Protein AF-A0A946LHN0-F1 (afdb_monomer_lite)

Structure (mmCIF, N/CA/C/O backbone):
data_AF-A0A946LHN0-F1
#
_entry.id   AF-A0A946LHN0-F1
#
loop_
_atom_site.group_PDB
_atom_site.id
_atom_site.type_symbol
_atom_site.label_atom_id
_atom_site.label_alt_id
_atom_site.label_comp_id
_atom_site.label_asym_id
_atom_site.label_entity_id
_atom_site.label_seq_id
_atom_site.pdbx_PDB_ins_code
_atom_site.Cartn_x
_atom_site.Cartn_y
_atom_site.Cartn_z
_atom_site.occupancy
_atom_site.B_iso_or_equiv
_atom_site.auth_seq_id
_atom_site.auth_comp_id
_atom_site.auth_asym_id
_atom_site.auth_atom_id
_atom_site.pdbx_PDB_model_num
ATOM 1 N N . MET A 1 1 ? -25.461 -23.553 34.233 1.00 35.56 1 MET A N 1
ATOM 2 C CA . MET A 1 1 ? -24.566 -22.513 33.689 1.00 35.56 1 MET A CA 1
ATOM 3 C C . MET A 1 1 ? -23.348 -23.202 33.102 1.00 35.56 1 MET A C 1
ATOM 5 O O . MET A 1 1 ? -22.576 -23.740 33.885 1.00 35.56 1 MET A O 1
ATOM 9 N N . PRO A 1 2 ? -23.193 -23.269 31.772 1.00 33.28 2 PRO A N 1
ATOM 10 C CA . PRO A 1 2 ? -21.924 -23.632 31.171 1.00 33.28 2 PRO A CA 1
ATOM 11 C C . PRO A 1 2 ? -21.069 -22.371 31.020 1.00 33.28 2 PRO A C 1
ATOM 13 O O . PRO A 1 2 ? -21.444 -21.401 30.365 1.00 33.28 2 PRO A O 1
ATOM 16 N N . THR A 1 3 ? -19.937 -22.398 31.702 1.00 40.00 3 THR A N 1
ATOM 17 C CA . THR A 1 3 ? -18.790 -21.508 31.577 1.00 40.00 3 THR A CA 1
ATOM 18 C C . THR A 1 3 ? -18.057 -21.757 30.254 1.00 40.00 3 THR A C 1
ATOM 20 O O . THR A 1 3 ? -17.897 -22.899 29.837 1.00 40.00 3 THR A O 1
ATOM 23 N N . SER A 1 4 ? -17.526 -20.677 29.670 1.00 39.75 4 SER A N 1
ATOM 24 C CA . SER A 1 4 ? -16.462 -20.666 28.653 1.00 39.75 4 SER A CA 1
ATOM 25 C C . SER A 1 4 ? -16.834 -21.088 27.219 1.00 39.75 4 SER A C 1
ATOM 27 O O . SER A 1 4 ? -16.536 -22.197 26.782 1.00 39.75 4 SER A O 1
ATOM 29 N N . SER A 1 5 ? -17.367 -20.148 26.428 1.00 36.94 5 SER A N 1
ATOM 30 C CA . SER A 1 5 ? -17.078 -20.107 24.986 1.00 36.94 5 SER A CA 1
ATOM 31 C C . SER A 1 5 ? -15.893 -19.164 24.762 1.00 36.94 5 SER A C 1
ATOM 33 O O . SER A 1 5 ? -16.049 -17.980 24.459 1.00 36.94 5 SER A O 1
ATOM 35 N N . LEU A 1 6 ? -14.688 -19.683 24.985 1.00 38.44 6 LEU A N 1
ATOM 36 C CA . LEU A 1 6 ? -13.469 -19.074 24.471 1.00 38.44 6 LEU A CA 1
ATOM 37 C C . LEU A 1 6 ? -13.617 -18.932 22.954 1.00 38.44 6 LEU A C 1
ATOM 39 O O . LEU A 1 6 ? -13.708 -19.938 22.258 1.00 38.44 6 LEU A O 1
ATOM 43 N N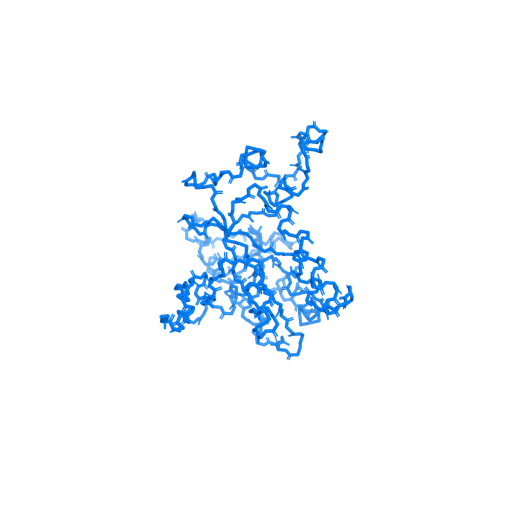 . LEU A 1 7 ? -13.686 -17.677 22.500 1.00 40.88 7 LEU A N 1
ATOM 44 C CA . LEU A 1 7 ? -13.264 -17.182 21.191 1.00 40.88 7 LEU A CA 1
ATOM 45 C C . LEU A 1 7 ? -13.346 -18.241 20.083 1.00 40.88 7 LEU A C 1
ATOM 47 O O . LEU A 1 7 ? -12.369 -18.947 19.821 1.00 40.88 7 LEU A O 1
ATOM 51 N N . GLN A 1 8 ? -14.476 -18.304 19.372 1.00 42.31 8 GLN A N 1
ATOM 52 C CA . GLN A 1 8 ? -14.417 -18.733 17.977 1.00 42.31 8 GLN A CA 1
ATOM 53 C C . GLN A 1 8 ? -13.542 -17.707 17.257 1.00 42.31 8 GLN A C 1
ATOM 55 O O . GLN A 1 8 ? -14.035 -16.710 16.751 1.00 42.31 8 GLN A O 1
ATOM 60 N N . ARG A 1 9 ? -12.221 -17.911 17.293 1.00 53.03 9 ARG A N 1
ATOM 61 C CA . ARG A 1 9 ? -11.281 -17.130 16.500 1.00 53.03 9 ARG A CA 1
ATOM 62 C C . ARG A 1 9 ? -11.716 -17.307 15.058 1.00 53.03 9 ARG A C 1
ATOM 64 O O . ARG A 1 9 ? -11.694 -18.430 14.547 1.00 53.03 9 ARG A O 1
ATOM 71 N N . THR A 1 10 ? -12.144 -16.226 14.420 1.00 64.56 10 THR A N 1
ATOM 72 C CA . THR A 1 10 ? -12.342 -16.240 12.979 1.00 64.56 10 THR A CA 1
ATOM 73 C C . THR A 1 10 ? -11.045 -16.685 12.316 1.00 64.56 10 THR A C 1
ATOM 75 O O . THR A 1 10 ? -9.941 -16.356 12.766 1.00 64.56 10 THR A O 1
ATOM 78 N N . ALA A 1 11 ? -11.187 -17.542 11.302 1.00 79.94 11 ALA A N 1
ATOM 79 C CA . ALA A 1 11 ? -10.050 -18.128 10.611 1.00 79.94 11 ALA A CA 1
ATOM 80 C C . ALA A 1 11 ? -9.125 -17.014 10.086 1.00 79.94 11 ALA A C 1
ATOM 82 O O . ALA A 1 11 ? -9.627 -15.981 9.623 1.00 79.94 11 ALA A O 1
ATOM 83 N N . PRO A 1 12 ? -7.794 -17.200 10.151 1.00 86.75 12 PRO A N 1
ATOM 84 C CA . PRO A 1 12 ? -6.860 -16.222 9.621 1.00 86.75 12 PRO A CA 1
ATOM 85 C C . PRO A 1 12 ? -7.119 -15.998 8.130 1.00 86.75 12 PRO A C 1
ATOM 87 O O . PRO A 1 12 ? -7.514 -16.910 7.399 1.00 86.75 12 PRO A O 1
ATOM 90 N N . ILE A 1 13 ? -6.891 -14.769 7.676 1.00 91.31 13 ILE A N 1
ATOM 91 C CA . ILE A 1 13 ? -7.011 -14.393 6.270 1.00 91.31 13 ILE A CA 1
ATOM 92 C C . ILE A 1 13 ? -5.630 -14.176 5.667 1.00 91.31 13 ILE A C 1
ATOM 94 O O . ILE A 1 13 ? -4.770 -13.531 6.264 1.00 91.31 13 ILE A O 1
ATOM 98 N N . LYS A 1 14 ? -5.419 -14.710 4.463 1.00 91.50 14 LYS A N 1
ATOM 99 C CA . LYS A 1 14 ? -4.170 -14.550 3.721 1.00 91.50 14 LYS A CA 1
ATOM 100 C C . LYS A 1 14 ? -4.303 -13.406 2.718 1.00 91.50 14 LYS A C 1
ATOM 102 O O . LYS A 1 14 ? -5.121 -13.477 1.804 1.00 91.50 14 LYS A O 1
ATOM 107 N N . LEU A 1 15 ? -3.484 -12.371 2.877 1.00 89.50 15 LEU A N 1
ATOM 108 C CA . LEU A 1 15 ? -3.371 -11.231 1.965 1.00 89.50 15 LEU A CA 1
ATOM 109 C C . LEU A 1 15 ? -1.948 -11.184 1.414 1.00 89.50 15 LEU A C 1
ATOM 111 O O . LEU A 1 15 ? -1.000 -11.061 2.184 1.00 89.50 15 LEU A O 1
ATOM 115 N N . GLU A 1 16 ? -1.787 -11.290 0.091 1.00 81.75 16 GLU A N 1
ATOM 116 C CA . GLU A 1 16 ? -0.474 -11.156 -0.578 1.00 81.75 16 GLU A CA 1
ATOM 117 C C . GLU A 1 16 ? 0.611 -12.059 0.045 1.00 81.75 16 GLU A C 1
ATOM 119 O O . GLU A 1 16 ? 1.759 -11.661 0.227 1.00 81.75 16 GLU A O 1
ATOM 124 N N . SER A 1 17 ? 0.206 -13.276 0.416 1.00 83.19 17 SER A N 1
ATOM 125 C CA . SER A 1 17 ? 0.987 -14.297 1.129 1.00 83.19 17 SER A CA 1
ATOM 126 C C . SER A 1 17 ? 1.249 -14.085 2.624 1.00 83.19 17 SER A C 1
ATOM 128 O O . SER A 1 17 ? 1.756 -15.003 3.260 1.00 83.19 17 SER A O 1
ATOM 130 N N . THR A 1 18 ? 0.827 -12.969 3.219 1.00 88.56 18 THR A N 1
ATOM 131 C CA . THR A 1 18 ? 0.869 -12.759 4.678 1.00 88.56 18 THR A CA 1
ATOM 132 C C . THR A 1 18 ? -0.437 -13.201 5.327 1.00 88.56 18 THR A C 1
ATOM 134 O O . THR A 1 18 ? -1.518 -12.823 4.877 1.00 88.56 18 THR A O 1
ATOM 137 N N . GLU A 1 19 ? -0.346 -13.991 6.393 1.00 92.06 19 GLU A N 1
ATOM 138 C CA . GLU A 1 19 ? -1.500 -14.348 7.218 1.00 92.06 19 GLU A CA 1
ATOM 139 C C . GLU A 1 19 ? -1.759 -13.282 8.282 1.00 92.06 19 GLU A C 1
ATOM 141 O O . GLU A 1 19 ? -0.840 -12.812 8.957 1.00 92.06 19 GLU A O 1
ATOM 146 N N . PHE A 1 20 ? -3.029 -12.921 8.434 1.00 92.50 20 PHE A N 1
ATOM 147 C CA . PHE A 1 20 ? -3.510 -11.978 9.430 1.00 92.50 20 PHE A CA 1
ATOM 148 C C . PHE A 1 20 ? -4.628 -12.602 10.254 1.00 92.50 20 PHE A C 1
ATOM 150 O O . PHE A 1 20 ? -5.502 -13.286 9.714 1.00 92.50 20 PHE A O 1
ATOM 157 N N . GLN A 1 21 ? -4.658 -12.286 11.547 1.00 90.62 21 GLN A N 1
ATOM 158 C CA . GLN A 1 21 ? -5.835 -12.540 12.363 1.00 90.62 21 GLN A CA 1
ATOM 159 C C . GLN A 1 21 ? -6.976 -11.630 11.891 1.00 90.62 21 GLN A C 1
ATOM 161 O O . GLN A 1 21 ? -6.853 -10.400 11.903 1.00 90.62 21 GLN A O 1
ATOM 166 N N . LEU A 1 22 ? -8.085 -12.245 11.472 1.00 94.06 22 LEU A N 1
ATOM 167 C CA . LEU A 1 22 ? -9.326 -11.521 11.238 1.00 94.06 22 LEU A CA 1
ATOM 168 C C . LEU A 1 22 ? -9.958 -11.203 12.598 1.00 94.06 22 LEU A C 1
ATOM 170 O O . LEU A 1 22 ? -10.036 -12.062 13.472 1.00 94.06 22 LEU A O 1
ATOM 174 N N . CYS A 1 23 ? -10.332 -9.946 12.785 1.00 94.38 23 CYS A N 1
ATOM 175 C CA . CYS A 1 23 ? -10.942 -9.432 14.001 1.00 94.38 23 CYS A CA 1
ATOM 176 C C . CYS A 1 23 ? -12.446 -9.266 13.772 1.00 94.38 23 CYS A C 1
ATOM 178 O O . CYS A 1 23 ? -12.857 -8.791 12.708 1.00 94.38 23 CYS A O 1
ATOM 180 N N . ASP A 1 24 ? -13.249 -9.617 14.775 1.00 88.56 24 ASP A N 1
ATOM 181 C CA . ASP A 1 24 ? -14.715 -9.560 14.694 1.00 88.56 24 ASP A CA 1
ATOM 182 C C . ASP A 1 24 ? -15.270 -8.220 15.186 1.00 88.56 24 ASP A C 1
ATOM 184 O O . ASP A 1 24 ? -16.386 -7.824 14.847 1.00 88.56 24 ASP A O 1
ATOM 188 N N . SER A 1 25 ? -14.466 -7.480 15.949 1.00 94.81 25 SER A N 1
ATOM 189 C CA . SER A 1 25 ? -14.783 -6.145 16.436 1.00 94.81 25 SER A CA 1
ATOM 190 C C . SER A 1 25 ? -13.572 -5.211 16.388 1.00 94.81 25 SER A C 1
ATOM 192 O O . SER A 1 25 ? -12.421 -5.641 16.282 1.00 94.81 25 SER A O 1
ATOM 194 N N . LEU A 1 26 ? -13.830 -3.906 16.521 1.00 95.06 26 LEU A N 1
ATOM 195 C CA . LEU A 1 26 ? -12.768 -2.913 16.699 1.00 95.06 26 LEU A CA 1
ATOM 196 C C . LEU A 1 26 ? -11.952 -3.153 17.975 1.00 95.06 26 LEU A C 1
ATOM 198 O O . LEU A 1 26 ? -10.740 -2.969 17.956 1.00 95.06 26 LEU A O 1
ATOM 202 N N . ASN A 1 27 ? -12.586 -3.613 19.055 1.00 96.12 27 ASN A N 1
ATOM 203 C CA . ASN A 1 27 ? -11.881 -3.931 20.297 1.00 96.12 27 ASN A CA 1
ATOM 204 C C . ASN A 1 27 ? -10.925 -5.116 20.116 1.00 96.12 27 ASN A C 1
ATOM 206 O O . ASN A 1 27 ? -9.812 -5.083 20.635 1.00 96.12 27 ASN A O 1
ATOM 210 N N . ASP A 1 28 ? -11.322 -6.130 19.342 1.00 95.00 28 ASP A N 1
ATOM 211 C CA . ASP A 1 28 ? -10.422 -7.237 19.006 1.00 95.00 28 ASP A CA 1
ATOM 212 C C . ASP A 1 28 ? -9.245 -6.732 18.174 1.00 95.00 28 ASP A C 1
ATOM 214 O O . ASP A 1 28 ? -8.100 -7.061 18.473 1.00 95.00 28 ASP A O 1
ATOM 218 N N . LEU A 1 29 ? -9.503 -5.859 17.190 1.00 96.19 29 LEU A N 1
ATOM 219 C CA . LEU A 1 29 ? -8.440 -5.236 16.403 1.00 96.19 29 LEU A CA 1
ATOM 220 C C . LEU A 1 29 ? -7.452 -4.478 17.297 1.00 96.19 29 LEU A C 1
ATOM 222 O O . LEU A 1 29 ? -6.246 -4.618 17.118 1.00 96.19 29 LEU A O 1
ATOM 226 N N . PHE A 1 30 ? -7.939 -3.709 18.270 1.00 97.06 30 PHE A N 1
ATOM 227 C CA . PHE A 1 30 ? -7.095 -2.990 19.224 1.00 97.06 30 PHE A CA 1
ATOM 228 C C . PHE A 1 30 ? -6.175 -3.942 19.990 1.00 97.06 30 PHE A C 1
ATOM 230 O O . PHE A 1 30 ? -4.961 -3.742 20.005 1.00 97.06 30 PHE A O 1
ATOM 237 N N . LEU A 1 31 ? -6.726 -5.024 20.545 1.00 95.44 31 LEU A N 1
ATOM 238 C CA . LEU A 1 31 ? -5.947 -6.034 21.263 1.00 95.44 31 LEU A CA 1
ATOM 239 C C . LEU A 1 31 ? -4.907 -6.711 20.363 1.00 95.44 31 LEU A C 1
ATOM 241 O O . LEU A 1 31 ? -3.773 -6.922 20.792 1.00 95.44 31 LEU A O 1
ATOM 245 N N . VAL A 1 32 ? -5.252 -7.044 19.118 1.00 94.94 32 VAL A N 1
ATOM 246 C CA . VAL A 1 32 ? -4.300 -7.663 18.181 1.00 94.94 32 VAL A CA 1
ATOM 247 C C . VAL A 1 32 ? -3.200 -6.666 17.797 1.00 94.94 32 VAL A C 1
ATOM 249 O O . VAL A 1 32 ? -2.031 -7.039 17.780 1.00 94.94 32 VAL A O 1
ATOM 252 N N . ILE A 1 33 ? -3.517 -5.383 17.598 1.00 95.38 33 ILE A N 1
ATOM 253 C CA . ILE A 1 33 ? -2.514 -4.338 17.334 1.00 95.38 33 ILE A CA 1
ATOM 254 C C . ILE A 1 33 ? -1.548 -4.176 18.510 1.00 95.38 33 ILE A C 1
ATOM 256 O O . ILE A 1 33 ? -0.345 -4.062 18.281 1.00 95.38 33 ILE A O 1
ATOM 260 N N . GLU A 1 34 ? -2.038 -4.189 19.751 1.00 94.75 34 GLU A N 1
ATOM 261 C CA . GLU A 1 34 ? -1.172 -4.103 20.935 1.00 94.75 34 GLU A CA 1
ATOM 262 C C . GLU A 1 34 ? -0.172 -5.267 21.012 1.00 94.75 34 GLU A C 1
ATOM 264 O O . GLU A 1 34 ? 0.974 -5.063 21.407 1.00 94.75 34 GLU A O 1
ATOM 269 N N . ASN A 1 35 ? -0.590 -6.474 20.620 1.00 93.38 35 ASN A N 1
ATOM 270 C CA . ASN A 1 35 ? 0.228 -7.680 20.748 1.00 93.38 35 ASN A CA 1
ATOM 271 C C . ASN A 1 35 ? 1.121 -7.950 19.528 1.00 93.38 35 ASN A C 1
ATOM 273 O O . ASN A 1 35 ? 2.247 -8.420 19.675 1.00 93.38 35 ASN A O 1
ATOM 277 N N . GLU A 1 36 ? 0.632 -7.665 18.323 1.00 93.38 36 GLU A N 1
ATOM 278 C CA . GLU A 1 36 ? 1.270 -8.070 17.065 1.00 93.38 36 GLU A CA 1
ATOM 279 C C . GLU A 1 36 ? 1.694 -6.888 16.185 1.00 93.38 36 GLU A C 1
ATOM 281 O O . GLU A 1 36 ? 2.350 -7.093 15.164 1.00 93.38 36 GLU A O 1
ATOM 286 N N . ASN A 1 37 ? 1.343 -5.649 16.550 1.00 94.00 37 ASN A N 1
ATOM 287 C CA . ASN A 1 37 ? 1.532 -4.439 15.736 1.00 94.00 37 ASN A CA 1
ATOM 288 C C . ASN A 1 37 ? 0.846 -4.486 14.358 1.00 94.00 37 ASN A C 1
ATOM 290 O O . ASN A 1 37 ? 1.149 -3.675 13.484 1.00 94.00 37 ASN A O 1
ATOM 294 N N . ARG A 1 38 ? -0.090 -5.407 14.140 1.00 94.12 38 ARG A N 1
ATOM 295 C CA . ARG A 1 38 ? -0.826 -5.567 12.881 1.00 94.12 38 ARG A CA 1
ATOM 296 C C . ARG A 1 38 ? -2.166 -6.238 13.134 1.00 94.12 38 ARG A C 1
ATOM 298 O O . ARG A 1 38 ? -2.323 -6.889 14.153 1.00 94.12 38 ARG A O 1
ATOM 305 N N . GLY A 1 39 ? -3.113 -6.113 12.217 1.00 94.88 39 GLY A N 1
ATOM 306 C CA . GLY A 1 39 ? -4.404 -6.786 12.323 1.00 94.88 39 GLY A CA 1
ATOM 307 C C . GLY A 1 39 ? -5.338 -6.443 11.172 1.00 94.88 39 GLY A C 1
ATOM 308 O O . GLY A 1 39 ? -5.139 -5.449 10.467 1.00 94.88 39 GLY A O 1
ATOM 309 N N . VAL A 1 40 ? -6.358 -7.279 10.975 1.00 96.75 40 VAL A N 1
ATOM 310 C CA . VAL A 1 40 ? -7.366 -7.081 9.930 1.00 96.75 40 VAL A CA 1
ATOM 311 C C . VAL A 1 40 ? -8.751 -7.046 10.542 1.00 96.75 40 VAL A C 1
ATOM 313 O O . VAL A 1 40 ? -9.124 -7.947 11.282 1.00 96.75 40 VAL A O 1
ATOM 316 N N . PHE A 1 41 ? -9.539 -6.038 10.186 1.00 97.19 41 PHE A N 1
ATOM 317 C CA . PHE A 1 41 ? -10.924 -5.907 10.625 1.00 97.19 41 PHE A CA 1
ATOM 318 C C . PHE A 1 41 ? -11.861 -5.814 9.424 1.00 97.19 41 PHE A C 1
ATOM 320 O O . PHE A 1 41 ? -11.651 -5.004 8.515 1.00 97.19 41 PHE A O 1
ATOM 327 N N . ARG A 1 42 ? -12.896 -6.659 9.403 1.00 96.50 42 ARG A N 1
ATOM 328 C CA . ARG A 1 42 ? -13.922 -6.611 8.360 1.00 96.50 42 ARG A CA 1
ATOM 329 C C . ARG A 1 42 ? -14.922 -5.509 8.672 1.00 96.50 42 ARG A C 1
ATOM 331 O O . ARG A 1 42 ? -15.465 -5.440 9.767 1.00 96.50 42 ARG A O 1
ATOM 338 N N . ILE A 1 43 ? -15.193 -4.672 7.680 1.00 97.00 43 ILE A N 1
ATOM 339 C CA . ILE A 1 43 ? -16.125 -3.557 7.800 1.00 97.00 43 ILE A CA 1
ATOM 340 C C . ILE A 1 43 ? -17.088 -3.507 6.629 1.00 97.00 43 ILE A C 1
ATOM 342 O O . ILE A 1 43 ? -16.728 -3.816 5.494 1.00 97.00 43 ILE A O 1
ATOM 346 N N . ILE A 1 44 ? -18.279 -2.965 6.873 1.00 97.00 44 ILE A N 1
ATOM 347 C CA . ILE A 1 44 ? -19.067 -2.362 5.799 1.00 97.00 44 ILE A CA 1
ATOM 348 C C . ILE A 1 44 ? -18.237 -1.203 5.239 1.00 97.00 44 ILE A C 1
ATOM 350 O O . ILE A 1 44 ? -17.898 -0.269 5.965 1.00 97.00 44 ILE A O 1
ATOM 354 N N . THR A 1 45 ? -17.915 -1.238 3.946 1.00 96.50 45 THR A N 1
ATOM 355 C CA . THR A 1 45 ? -16.949 -0.318 3.315 1.00 96.50 45 THR A CA 1
ATOM 356 C C . THR A 1 45 ? -17.309 1.154 3.525 1.00 96.50 45 THR A C 1
ATOM 358 O O . THR A 1 45 ? -16.441 1.997 3.744 1.00 96.50 45 THR A O 1
ATOM 361 N N . ARG A 1 46 ? -18.607 1.478 3.531 1.00 94.50 46 ARG A N 1
ATOM 362 C CA . ARG A 1 46 ? -19.113 2.838 3.786 1.00 94.50 46 ARG A CA 1
ATOM 363 C C . ARG A 1 46 ? -18.805 3.370 5.183 1.00 94.50 46 ARG A C 1
ATOM 365 O O . ARG A 1 46 ? -18.727 4.584 5.347 1.00 94.50 46 ARG A O 1
ATOM 372 N N . ASN A 1 47 ? -18.583 2.492 6.155 1.00 95.31 47 ASN A N 1
ATOM 373 C CA . ASN A 1 47 ? -18.241 2.874 7.522 1.00 95.31 47 ASN A CA 1
ATOM 374 C C . ASN A 1 47 ? -16.746 3.184 7.688 1.00 95.31 47 ASN A C 1
ATOM 376 O O . ASN A 1 47 ? -16.339 3.582 8.777 1.00 95.31 47 ASN A O 1
ATOM 380 N N . TYR A 1 48 ? -15.934 3.058 6.627 1.00 95.00 48 TYR A N 1
ATOM 381 C CA . TYR A 1 48 ? -14.484 3.257 6.676 1.00 95.00 48 TYR A CA 1
ATOM 382 C C . TYR A 1 48 ? -14.075 4.553 7.375 1.00 95.00 48 TYR A C 1
ATOM 384 O O . TYR A 1 48 ? -13.231 4.504 8.258 1.00 95.00 48 TYR A O 1
ATOM 392 N N . SER A 1 49 ? -14.679 5.703 7.050 1.00 92.88 49 SER A N 1
ATOM 393 C CA . SER A 1 49 ? -14.273 6.963 7.691 1.00 92.88 49 SER A CA 1
ATOM 394 C C . SER A 1 49 ? -14.534 6.986 9.198 1.00 92.88 49 SER A C 1
ATOM 396 O O . SER A 1 49 ? -13.790 7.661 9.905 1.00 92.88 49 SER A O 1
ATOM 398 N N . THR A 1 50 ? -15.588 6.330 9.679 1.00 94.81 50 THR A N 1
ATOM 399 C CA . THR A 1 50 ? -15.920 6.283 11.108 1.00 94.81 50 THR A CA 1
ATOM 400 C C . THR A 1 50 ? -14.962 5.340 11.825 1.00 94.81 50 THR A C 1
ATOM 402 O O . THR A 1 50 ? -14.265 5.761 12.741 1.00 94.81 50 THR A O 1
ATOM 405 N N . VAL A 1 51 ? -14.826 4.116 11.310 1.00 96.12 51 VAL A N 1
ATOM 406 C CA . VAL A 1 51 ? -13.912 3.092 11.841 1.00 96.12 51 VAL A CA 1
ATOM 407 C C . VAL A 1 51 ? -12.465 3.591 11.844 1.00 96.12 51 VAL A C 1
ATOM 409 O O . VAL A 1 51 ? -11.754 3.429 12.829 1.00 96.12 51 VAL A O 1
ATOM 412 N N . HIS A 1 52 ? -12.025 4.240 10.763 1.00 95.25 52 HIS A N 1
ATOM 413 C CA . HIS A 1 52 ? -10.677 4.797 10.646 1.00 95.25 52 HIS A CA 1
ATOM 414 C C . HIS A 1 52 ? -10.413 5.877 11.698 1.00 95.25 52 HIS A C 1
ATOM 416 O O . HIS A 1 52 ? -9.359 5.866 12.324 1.00 95.25 52 HIS A O 1
ATOM 422 N N . LYS A 1 53 ? -11.379 6.772 11.945 1.00 94.56 53 LYS A N 1
ATOM 423 C CA . LYS A 1 53 ? -11.269 7.795 12.997 1.00 94.56 53 LYS A CA 1
ATOM 424 C C . LYS A 1 53 ? -11.195 7.179 14.390 1.00 94.56 53 LYS A C 1
ATOM 426 O O . LYS A 1 53 ? -10.363 7.613 15.178 1.00 94.56 53 LYS A O 1
ATOM 431 N N . GLU A 1 54 ? -12.037 6.190 14.681 1.00 97.00 54 GLU A N 1
ATOM 432 C CA . GLU A 1 54 ? -12.033 5.488 15.971 1.00 97.00 54 GLU A CA 1
ATOM 433 C C . GLU A 1 54 ? -10.700 4.774 16.216 1.00 97.00 54 GLU A C 1
ATOM 435 O O . GLU A 1 54 ? -10.112 4.917 17.286 1.00 97.00 54 GLU A O 1
ATOM 440 N N . LEU A 1 55 ? -10.173 4.089 15.199 1.00 96.94 55 LEU A N 1
ATOM 441 C CA . LEU A 1 55 ? -8.868 3.438 15.262 1.00 96.94 55 LEU A CA 1
ATOM 442 C C . LEU A 1 55 ? -7.723 4.441 15.464 1.00 96.94 55 LEU A C 1
ATOM 444 O O . LEU A 1 55 ? -6.885 4.235 16.341 1.00 96.94 55 LEU A O 1
ATOM 448 N N . CYS A 1 56 ? -7.695 5.543 14.704 1.00 96.12 56 CYS A N 1
ATOM 449 C CA . CYS A 1 56 ? -6.703 6.605 14.889 1.00 96.12 56 CYS A CA 1
ATOM 450 C C . CYS A 1 56 ? -6.767 7.203 16.298 1.00 96.12 56 CYS A C 1
ATOM 452 O O . CYS A 1 56 ? -5.725 7.359 16.925 1.00 96.12 56 CYS A O 1
ATOM 454 N N . ALA A 1 57 ? -7.967 7.502 16.807 1.00 97.31 57 ALA A N 1
ATOM 455 C CA . ALA A 1 57 ? -8.150 8.063 18.144 1.00 97.31 57 ALA A CA 1
ATOM 456 C C . ALA A 1 57 ? -7.676 7.096 19.236 1.00 97.31 57 ALA A C 1
ATOM 458 O O . ALA A 1 57 ? -7.000 7.501 20.180 1.00 97.31 57 ALA A O 1
ATOM 459 N N . TYR A 1 58 ? -7.988 5.807 19.099 1.00 97.69 58 TYR A N 1
ATOM 460 C CA . TYR A 1 58 ? -7.499 4.787 20.017 1.00 97.69 58 TYR A CA 1
ATOM 461 C C . TYR A 1 58 ? -5.962 4.699 20.001 1.00 97.69 58 TYR A C 1
ATOM 463 O O . TYR A 1 58 ? -5.337 4.758 21.061 1.00 97.69 58 TYR A O 1
ATOM 471 N N . ILE A 1 59 ? -5.340 4.634 18.819 1.00 97.25 59 ILE A N 1
ATOM 472 C CA . ILE A 1 59 ? -3.876 4.571 18.688 1.00 97.25 59 ILE A CA 1
ATOM 473 C C . ILE A 1 59 ? -3.210 5.838 19.237 1.00 97.25 59 ILE A C 1
ATOM 475 O O . ILE A 1 59 ? -2.192 5.743 19.923 1.00 97.25 59 ILE A O 1
ATOM 479 N N . GLU A 1 60 ? -3.787 7.014 18.988 1.00 97.31 60 GLU A N 1
ATOM 480 C CA . GLU A 1 60 ? -3.312 8.283 19.543 1.00 97.31 60 GLU A CA 1
ATOM 481 C C . GLU A 1 60 ? -3.309 8.259 21.069 1.00 97.31 60 GLU A C 1
ATOM 483 O O . GLU A 1 60 ? -2.298 8.586 21.686 1.00 97.31 60 GLU A O 1
ATOM 488 N N . ASN A 1 61 ? -4.411 7.816 21.676 1.00 97.75 61 ASN A N 1
ATOM 489 C CA . ASN A 1 61 ? -4.549 7.739 23.127 1.00 97.75 61 ASN A CA 1
ATOM 490 C C . ASN A 1 61 ? -3.605 6.700 23.748 1.00 97.75 61 ASN A C 1
ATOM 492 O O . ASN A 1 61 ? -3.087 6.917 24.841 1.00 97.75 61 ASN A O 1
ATOM 496 N N . LYS A 1 62 ? -3.386 5.568 23.069 1.00 97.62 62 LYS A N 1
ATOM 497 C CA . LYS A 1 62 ? -2.584 4.451 23.587 1.00 97.62 62 LYS A CA 1
ATOM 498 C C . LYS A 1 62 ? -1.079 4.666 23.424 1.00 97.62 62 LYS A C 1
ATOM 500 O O . LYS A 1 62 ? -0.325 4.375 24.349 1.00 97.62 62 LYS A O 1
ATOM 505 N N . PHE A 1 63 ? -0.641 5.137 22.257 1.00 96.50 63 PHE A N 1
ATOM 506 C CA . PHE A 1 63 ? 0.777 5.210 21.883 1.00 96.50 63 PHE A CA 1
ATOM 507 C C . PHE A 1 63 ? 1.290 6.651 21.740 1.00 96.50 63 PHE A C 1
ATOM 509 O O . PHE A 1 63 ? 2.496 6.886 21.810 1.00 96.50 63 PHE A O 1
ATOM 516 N N . GLY A 1 64 ? 0.397 7.627 21.565 1.00 97.00 64 GLY A N 1
ATOM 517 C CA . GLY A 1 64 ? 0.722 9.037 21.355 1.00 97.00 64 GLY A CA 1
ATOM 518 C C . GLY A 1 64 ? 0.765 9.433 19.878 1.00 97.00 64 GLY A C 1
ATOM 519 O O . GLY A 1 64 ? 1.144 8.649 19.008 1.00 97.00 64 GLY A O 1
ATOM 520 N N . ILE A 1 65 ? 0.449 10.698 19.589 1.00 95.00 65 ILE A N 1
ATOM 521 C CA . ILE A 1 65 ? 0.368 11.253 18.222 1.00 95.00 65 ILE A CA 1
ATOM 522 C C . ILE A 1 65 ? 1.696 11.212 17.439 1.00 95.00 65 ILE A C 1
ATOM 524 O O . ILE A 1 65 ? 1.714 11.249 16.213 1.00 95.00 65 ILE A O 1
ATOM 528 N N . ARG A 1 66 ? 2.833 11.143 18.144 1.00 93.19 66 ARG A N 1
ATOM 529 C CA . ARG A 1 66 ? 4.175 11.038 17.540 1.00 93.19 66 ARG A CA 1
ATOM 530 C C . ARG A 1 66 ? 4.674 9.596 17.425 1.00 93.19 66 ARG A C 1
ATOM 532 O O . ARG A 1 66 ? 5.799 9.386 16.979 1.00 93.19 66 ARG A O 1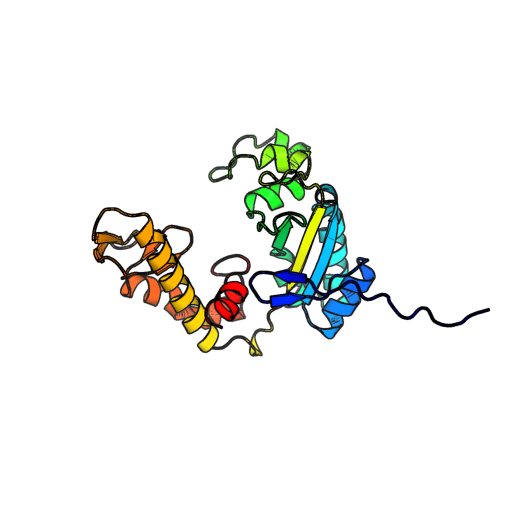
ATOM 539 N N . SER A 1 67 ? 3.884 8.621 17.872 1.00 93.81 67 SER A N 1
ATOM 540 C CA . SER A 1 67 ? 4.255 7.211 17.790 1.00 93.81 67 SER A CA 1
ATOM 541 C C . SER A 1 67 ? 4.271 6.725 16.350 1.00 93.81 67 SER A C 1
ATOM 543 O O . SER A 1 67 ? 3.573 7.256 15.481 1.00 93.81 67 SER A O 1
ATOM 545 N N . ARG A 1 68 ? 5.034 5.660 16.106 1.00 91.75 68 ARG A N 1
ATOM 546 C CA . ARG A 1 68 ? 5.033 5.012 14.799 1.00 91.75 68 ARG A CA 1
ATOM 547 C C . ARG A 1 68 ? 3.654 4.459 14.446 1.00 91.75 68 ARG A C 1
ATOM 549 O O . ARG A 1 68 ? 3.186 4.653 13.329 1.00 91.75 68 ARG A O 1
ATOM 556 N N . GLN A 1 69 ? 2.985 3.864 15.424 1.00 94.31 69 GLN A N 1
ATOM 557 C CA . GLN A 1 69 ? 1.642 3.322 15.292 1.00 94.31 69 GLN A CA 1
ATOM 558 C C . GLN A 1 69 ? 0.664 4.372 14.744 1.00 94.31 69 GLN A C 1
ATOM 560 O O . GLN A 1 69 ? -0.100 4.098 13.820 1.00 94.31 69 GLN A O 1
ATOM 565 N N . TYR A 1 70 ? 0.715 5.602 15.267 1.00 93.88 70 TYR A N 1
ATOM 566 C CA . TYR A 1 70 ? -0.157 6.678 14.795 1.00 93.88 70 TYR A CA 1
ATOM 567 C C . TYR A 1 70 ? 0.169 7.117 13.363 1.00 93.88 70 TYR A C 1
ATOM 569 O O . TYR A 1 70 ? -0.741 7.334 12.561 1.00 93.88 70 TYR A O 1
ATOM 577 N N . LEU A 1 71 ? 1.455 7.211 13.013 1.00 90.75 71 LEU A N 1
ATOM 578 C CA . LEU A 1 71 ? 1.879 7.593 11.664 1.00 90.75 71 LEU A CA 1
ATOM 579 C C . LEU A 1 71 ? 1.426 6.571 10.609 1.00 90.75 71 LEU A C 1
ATOM 581 O O . LEU A 1 71 ? 0.852 6.968 9.591 1.00 90.75 71 LEU A O 1
ATOM 585 N N . ASP A 1 72 ? 1.595 5.275 10.882 1.00 90.88 72 ASP A N 1
ATOM 586 C CA . ASP A 1 72 ? 1.166 4.183 9.989 1.00 90.88 72 ASP A CA 1
ATOM 587 C C . ASP A 1 72 ? -0.376 4.069 9.916 1.00 90.88 72 ASP A C 1
ATOM 589 O O . ASP A 1 72 ? -0.948 3.539 8.962 1.00 90.88 72 ASP A O 1
ATOM 593 N N . CYS A 1 73 ? -1.093 4.672 10.869 1.00 90.44 73 CYS A N 1
ATOM 594 C CA . CYS A 1 73 ? -2.550 4.776 10.840 1.00 90.44 73 CYS A CA 1
ATOM 595 C C . CYS A 1 73 ? -3.065 5.652 9.677 1.00 90.44 73 CYS A C 1
ATOM 597 O O . CYS A 1 73 ? -4.179 5.463 9.176 1.00 90.44 73 CYS A O 1
ATOM 599 N N . SER A 1 74 ? -2.265 6.610 9.196 1.00 82.19 74 SER A N 1
ATOM 600 C CA . SER A 1 74 ? -2.649 7.507 8.092 1.00 82.19 74 SER A CA 1
ATOM 601 C C . SER A 1 74 ? -2.750 6.796 6.728 1.00 82.19 74 SER A C 1
ATOM 603 O O . SER A 1 74 ? -3.554 7.194 5.869 1.00 82.19 74 SER A O 1
ATOM 605 N N . THR A 1 75 ? -2.014 5.693 6.573 1.00 83.56 75 THR A N 1
ATOM 606 C CA . THR A 1 75 ? -1.787 4.918 5.339 1.00 83.56 75 THR A CA 1
ATOM 607 C C . THR A 1 75 ? -2.487 3.564 5.317 1.00 83.56 75 THR A C 1
ATOM 609 O O . THR A 1 75 ? -2.182 2.725 4.471 1.00 83.56 75 THR A O 1
ATOM 612 N N . ILE A 1 76 ? -3.450 3.355 6.217 1.00 90.81 76 ILE A N 1
ATOM 613 C CA . ILE A 1 76 ? -4.197 2.100 6.320 1.00 90.81 76 ILE A CA 1
ATOM 614 C C . ILE A 1 76 ? -4.778 1.679 4.977 1.00 90.81 76 ILE A C 1
ATOM 616 O O . ILE A 1 76 ? -5.532 2.417 4.328 1.00 90.81 76 ILE A O 1
ATOM 620 N N . ALA A 1 77 ? -4.460 0.443 4.622 1.00 93.00 77 ALA A N 1
ATOM 621 C CA . ALA A 1 77 ? -4.928 -0.179 3.412 1.00 93.00 77 ALA A CA 1
ATOM 622 C C . ALA A 1 77 ? -6.328 -0.757 3.592 1.00 93.00 77 ALA A C 1
ATOM 624 O O . ALA A 1 77 ? -6.734 -1.170 4.682 1.00 93.00 77 ALA A O 1
ATOM 625 N N . LEU A 1 78 ? -7.060 -0.805 2.487 1.00 95.25 78 LEU A N 1
ATOM 626 C CA . LEU A 1 78 ? -8.385 -1.389 2.439 1.00 95.25 78 LEU A CA 1
ATOM 627 C C . LEU A 1 78 ? -8.433 -2.346 1.255 1.00 95.25 78 LEU A C 1
ATOM 629 O O . LEU A 1 78 ? -8.096 -1.963 0.135 1.00 95.25 78 LEU A O 1
ATOM 633 N N . PHE A 1 79 ? -8.869 -3.570 1.503 1.00 96.25 79 PHE A N 1
ATOM 634 C CA . PHE A 1 79 ? -9.033 -4.595 0.479 1.00 96.25 79 PHE A CA 1
ATOM 635 C C . PHE A 1 79 ? -10.507 -4.946 0.355 1.00 96.25 79 PHE A C 1
ATOM 637 O O . PHE A 1 79 ? -11.233 -4.940 1.346 1.00 96.25 79 PHE A O 1
ATOM 644 N N . CYS A 1 80 ? -10.976 -5.276 -0.842 1.00 96.94 80 CYS A N 1
ATOM 645 C CA . CYS A 1 80 ? -12.305 -5.856 -0.986 1.00 96.94 80 CYS A CA 1
ATOM 646 C C . CYS A 1 80 ? -12.370 -7.200 -0.250 1.00 96.94 80 CYS A C 1
ATOM 648 O O . CYS A 1 80 ? -11.523 -8.057 -0.479 1.00 96.94 80 CYS A O 1
ATOM 650 N N . ALA A 1 81 ? -13.388 -7.429 0.583 1.00 96.25 81 ALA A N 1
ATOM 651 C CA . ALA A 1 81 ? -13.528 -8.714 1.271 1.00 96.25 81 ALA A CA 1
ATOM 652 C C . ALA A 1 81 ? -13.933 -9.869 0.331 1.00 96.25 81 ALA A C 1
ATOM 654 O O . ALA A 1 81 ? -13.723 -11.026 0.681 1.00 96.25 81 ALA A O 1
ATOM 655 N N . GLY A 1 82 ? -14.487 -9.564 -0.851 1.00 95.44 82 GLY A N 1
ATOM 656 C CA . GLY A 1 82 ? -14.893 -10.555 -1.853 1.00 95.44 82 GLY A CA 1
ATOM 657 C C . GLY A 1 82 ? -13.758 -10.978 -2.789 1.00 95.44 82 GLY A C 1
ATOM 658 O O . GLY A 1 82 ? -13.443 -12.159 -2.880 1.00 95.44 82 GLY A O 1
ATOM 659 N N . CYS A 1 83 ? -13.128 -10.022 -3.482 1.00 95.19 83 CYS A N 1
ATOM 660 C CA . CYS A 1 83 ? -12.088 -10.315 -4.481 1.00 95.19 83 CYS A CA 1
ATOM 661 C C . CYS A 1 83 ? -10.650 -10.029 -4.023 1.00 95.19 83 CYS A C 1
ATOM 663 O O . CYS A 1 83 ? -9.725 -10.210 -4.811 1.00 95.19 83 CYS A O 1
ATOM 665 N N . LEU A 1 84 ? -10.452 -9.551 -2.788 1.00 94.56 84 LEU A N 1
ATOM 666 C CA . LEU A 1 84 ? -9.144 -9.182 -2.226 1.00 94.56 84 LEU A CA 1
ATOM 667 C C . LEU A 1 84 ? -8.373 -8.133 -3.043 1.00 94.56 84 LEU A C 1
ATOM 669 O O . LEU A 1 84 ? -7.161 -7.998 -2.904 1.00 94.56 84 LEU A O 1
ATOM 673 N N . TRP A 1 85 ? -9.062 -7.358 -3.882 1.00 94.00 85 TRP A N 1
ATOM 674 C CA . TRP A 1 85 ? -8.450 -6.238 -4.587 1.00 94.00 85 TRP A CA 1
ATOM 675 C C . TRP A 1 85 ? -8.162 -5.084 -3.617 1.00 94.00 85 TRP A C 1
ATOM 677 O O . TRP A 1 85 ? -9.064 -4.645 -2.898 1.00 94.00 85 TRP A O 1
ATOM 687 N N . GLU A 1 86 ? -6.920 -4.594 -3.601 1.00 93.75 86 GLU A N 1
ATOM 688 C CA . GLU A 1 86 ? -6.524 -3.411 -2.832 1.00 93.75 86 GLU A CA 1
ATOM 689 C C . GLU A 1 86 ? -7.131 -2.150 -3.449 1.00 93.75 86 GLU A C 1
ATOM 691 O O . GLU A 1 86 ? -6.914 -1.848 -4.627 1.00 93.75 86 GLU A O 1
ATOM 696 N N . TYR A 1 87 ? -7.868 -1.379 -2.650 1.00 93.06 87 TYR A N 1
ATOM 697 C CA . TYR A 1 87 ? -8.429 -0.128 -3.129 1.00 93.06 87 TYR A CA 1
ATOM 698 C C . TYR A 1 87 ? -7.339 0.941 -3.272 1.00 93.06 87 TYR A C 1
ATOM 700 O O . TYR A 1 87 ? -6.621 1.233 -2.313 1.00 93.06 87 TYR A O 1
ATOM 708 N N . PRO A 1 88 ? -7.260 1.609 -4.434 1.00 89.50 88 PRO A N 1
ATOM 709 C CA . PRO A 1 88 ? -6.339 2.719 -4.648 1.00 89.50 88 PRO A CA 1
ATOM 710 C C . PRO A 1 88 ? -6.569 3.870 -3.658 1.00 89.50 88 PRO A C 1
ATOM 712 O O . PRO A 1 88 ? -7.697 4.128 -3.236 1.00 89.50 88 PRO A O 1
ATOM 715 N N . ALA A 1 89 ? -5.536 4.671 -3.380 1.00 85.44 89 ALA A N 1
ATOM 716 C CA . ALA A 1 89 ? -5.647 5.828 -2.479 1.00 85.44 89 ALA A CA 1
ATOM 717 C C . ALA A 1 89 ? -6.775 6.805 -2.877 1.00 85.44 89 ALA A C 1
ATOM 719 O O . ALA A 1 89 ? -7.458 7.366 -2.023 1.00 85.44 89 ALA A O 1
ATOM 720 N N . THR A 1 90 ? -7.033 6.962 -4.179 1.00 86.62 90 THR A N 1
ATOM 721 C CA . THR A 1 90 ? -8.124 7.809 -4.692 1.00 86.62 90 THR A CA 1
ATOM 722 C C . THR A 1 90 ? -9.508 7.317 -4.262 1.00 86.62 90 THR A C 1
ATOM 724 O O . THR A 1 90 ? -10.387 8.138 -4.012 1.00 86.62 90 THR A O 1
ATOM 727 N N . TYR A 1 91 ? -9.699 6.006 -4.105 1.00 90.50 91 TYR A N 1
ATOM 728 C CA . TYR A 1 91 ? -10.932 5.405 -3.595 1.00 90.50 91 TYR A CA 1
ATOM 729 C C . TYR A 1 91 ? -11.078 5.646 -2.087 1.00 90.50 91 TYR A C 1
ATOM 731 O O . TYR A 1 91 ? -12.141 6.068 -1.631 1.00 90.50 91 TYR A O 1
ATOM 739 N N . LEU A 1 92 ? -10.000 5.457 -1.318 1.00 89.69 92 LEU A N 1
ATOM 740 C CA . LEU A 1 92 ? -9.989 5.722 0.129 1.00 89.69 92 LEU A CA 1
ATOM 741 C C . LEU A 1 92 ? -10.281 7.189 0.435 1.00 89.69 92 LEU A C 1
ATOM 743 O O . LEU A 1 92 ? -11.081 7.497 1.319 1.00 89.69 92 LEU A O 1
ATOM 747 N N . ASN A 1 93 ? -9.691 8.098 -0.343 1.00 85.94 93 ASN A N 1
ATOM 748 C CA . ASN A 1 93 ? -9.962 9.526 -0.238 1.00 85.94 93 ASN A CA 1
ATOM 749 C C . ASN A 1 93 ? -11.450 9.814 -0.421 1.00 85.94 93 ASN A C 1
ATOM 751 O O . ASN A 1 93 ? -12.005 10.581 0.352 1.00 85.94 93 ASN A O 1
ATOM 755 N N . GLN A 1 94 ? -12.135 9.159 -1.360 1.00 87.44 94 GLN A N 1
ATOM 756 C CA . GLN A 1 94 ? -13.579 9.344 -1.523 1.00 87.44 94 GLN A CA 1
ATOM 757 C C . GLN A 1 94 ? -14.395 8.839 -0.328 1.00 87.44 94 GLN A C 1
ATOM 759 O O . GLN A 1 94 ? -15.425 9.427 -0.018 1.00 87.44 94 GLN A O 1
ATOM 764 N N . LEU A 1 95 ? -13.952 7.792 0.373 1.00 89.25 95 LEU A N 1
ATOM 765 C CA . LEU A 1 95 ? -14.625 7.333 1.595 1.00 89.25 95 LEU A CA 1
ATOM 766 C C . LEU A 1 95 ? -14.402 8.283 2.783 1.00 89.25 95 LEU A C 1
ATOM 768 O O . LEU A 1 95 ? -15.292 8.420 3.620 1.00 89.25 95 LEU A O 1
ATOM 772 N N . ARG A 1 96 ? -13.236 8.940 2.862 1.00 85.00 96 ARG A N 1
ATOM 773 C CA . ARG A 1 96 ? -12.894 9.921 3.916 1.00 85.00 96 ARG A CA 1
ATOM 774 C C . ARG A 1 96 ? -13.534 11.286 3.670 1.00 85.00 96 ARG A C 1
ATOM 776 O O . ARG A 1 96 ? -13.988 11.956 4.598 1.00 85.00 96 ARG A O 1
ATOM 783 N N . LEU A 1 97 ? -13.547 11.710 2.412 1.00 73.38 97 LEU A N 1
ATOM 784 C CA . LEU A 1 97 ? -14.091 12.981 1.967 1.00 73.38 97 LEU A CA 1
ATOM 785 C C . LEU A 1 97 ? -15.616 12.844 1.904 1.00 73.38 97 LEU A C 1
ATOM 787 O O . LEU A 1 97 ? -16.169 12.232 0.994 1.00 73.38 97 LEU A O 1
ATOM 791 N N . GLY A 1 98 ? -16.303 13.382 2.913 1.00 64.62 98 GLY A N 1
ATOM 792 C CA . GLY A 1 98 ? -17.764 13.348 2.989 1.00 64.62 98 GLY A CA 1
ATOM 793 C C . GLY A 1 98 ? -18.447 13.950 1.752 1.00 64.62 98 GLY A C 1
ATOM 794 O O . GLY A 1 98 ? -17.830 14.662 0.958 1.00 64.62 98 GLY A O 1
ATOM 795 N N . LYS A 1 99 ? -19.760 13.710 1.618 1.00 66.75 99 LYS A N 1
ATOM 796 C CA . LYS A 1 99 ? -20.581 14.059 0.438 1.00 66.75 99 LYS A CA 1
ATOM 797 C C . LYS A 1 99 ? -20.315 15.468 -0.121 1.00 66.75 99 LYS A C 1
ATOM 799 O O . LYS A 1 99 ? -20.133 15.633 -1.320 1.00 66.75 99 LYS A O 1
ATOM 804 N N . LYS A 1 100 ? -20.183 16.465 0.763 1.00 62.75 100 LYS A N 1
ATOM 805 C CA . LYS A 1 100 ? -19.936 17.871 0.400 1.00 62.75 100 LYS A CA 1
ATOM 806 C C . LYS A 1 100 ? -18.663 18.070 -0.437 1.00 62.75 100 LYS A C 1
ATOM 808 O O . LYS A 1 100 ? -18.653 18.890 -1.344 1.00 62.75 100 LYS A O 1
ATOM 813 N N . PHE A 1 101 ? -17.592 17.334 -0.148 1.00 66.88 101 PHE A N 1
ATOM 814 C CA . PHE A 1 101 ? -16.321 17.470 -0.865 1.00 66.88 101 PHE A CA 1
ATOM 815 C C . PHE A 1 101 ? -16.335 16.703 -2.196 1.00 66.88 101 PHE A C 1
ATOM 817 O O . PHE A 1 101 ? -15.750 17.163 -3.173 1.00 66.88 101 PHE A O 1
ATOM 824 N N . GLN A 1 102 ? -17.065 15.582 -2.254 1.00 65.75 102 GLN A N 1
ATOM 825 C CA . GLN A 1 102 ? -17.289 14.822 -3.491 1.00 65.75 102 GLN A CA 1
ATOM 826 C C . GLN A 1 102 ? -18.041 15.651 -4.545 1.00 65.75 102 GLN A C 1
ATOM 828 O O . GLN A 1 102 ? -17.769 15.523 -5.738 1.00 65.75 102 GLN A O 1
ATOM 833 N N . ASP A 1 103 ? -18.961 16.514 -4.101 1.00 67.31 103 ASP A N 1
ATOM 834 C CA . ASP A 1 103 ? -19.758 17.368 -4.985 1.00 67.31 103 ASP A CA 1
ATOM 835 C C . ASP A 1 103 ? -19.004 18.647 -5.416 1.00 67.31 103 ASP A C 1
ATOM 837 O O . ASP A 1 103 ? -19.216 19.132 -6.525 1.00 67.31 103 ASP A O 1
ATOM 841 N N . MET A 1 104 ? -18.088 19.172 -4.587 1.00 61.72 104 MET A N 1
ATOM 842 C CA . MET A 1 104 ? -17.299 20.380 -4.903 1.00 61.72 104 MET A CA 1
ATOM 843 C C . MET A 1 104 ? -16.113 20.128 -5.841 1.00 61.72 104 MET A C 1
ATOM 845 O O . MET A 1 104 ? -15.733 21.024 -6.590 1.00 61.72 104 MET A O 1
ATOM 849 N N . TYR A 1 105 ? -15.531 18.927 -5.821 1.00 63.44 105 TYR A N 1
ATOM 850 C CA . TYR A 1 105 ? -14.370 18.582 -6.646 1.00 63.44 105 TYR A CA 1
ATOM 851 C C . TYR A 1 105 ? -14.710 17.415 -7.575 1.00 63.44 105 TYR A C 1
ATOM 853 O O . TYR A 1 105 ? -14.279 16.281 -7.349 1.00 63.44 105 TYR A O 1
ATOM 861 N N . PRO A 1 106 ? -15.492 17.666 -8.642 1.00 56.91 106 PRO A N 1
ATOM 862 C CA . PRO A 1 106 ? -15.921 16.616 -9.552 1.00 56.91 106 PRO A CA 1
ATOM 863 C C . PRO A 1 106 ? -14.755 16.014 -10.344 1.00 56.91 106 PRO A C 1
ATOM 865 O O . PRO A 1 106 ? -14.904 14.919 -10.879 1.00 56.91 106 PRO A O 1
ATOM 868 N N . THR A 1 107 ? -13.600 16.668 -10.424 1.00 60.28 107 THR A N 1
ATOM 869 C CA . THR A 1 107 ? -12.462 16.155 -11.187 1.00 60.28 107 THR A CA 1
ATOM 870 C C . THR A 1 107 ? -11.234 16.132 -10.295 1.00 60.28 107 THR A C 1
ATOM 872 O O . THR A 1 107 ? -10.642 17.167 -10.012 1.00 60.28 107 THR A O 1
ATOM 875 N N . ILE A 1 108 ? -10.856 14.936 -9.847 1.00 63.66 108 ILE A N 1
ATOM 876 C CA . ILE A 1 108 ? -9.559 14.693 -9.219 1.00 63.66 108 ILE A CA 1
ATOM 877 C C . ILE A 1 108 ? -8.641 14.171 -10.326 1.00 63.66 108 ILE A C 1
ATOM 879 O O . ILE A 1 108 ? -8.889 13.104 -10.893 1.00 63.66 108 ILE A O 1
ATOM 883 N N . ILE A 1 109 ? -7.612 14.946 -10.676 1.00 61.69 109 ILE A N 1
ATOM 884 C CA . ILE A 1 109 ? -6.602 14.544 -11.666 1.00 61.69 109 ILE A CA 1
ATOM 885 C C . ILE A 1 109 ? -5.947 13.240 -11.188 1.00 61.69 109 ILE A C 1
ATOM 887 O O . ILE A 1 109 ? -5.582 13.118 -10.022 1.00 61.69 109 ILE A O 1
ATOM 891 N N . GLY A 1 110 ? -5.846 12.247 -12.078 1.00 64.62 110 GLY A N 1
ATOM 892 C CA . GLY A 1 110 ? -5.295 10.925 -11.753 1.00 64.62 110 GLY A CA 1
ATOM 893 C C . GLY A 1 110 ? -6.258 9.977 -11.024 1.00 64.62 110 GLY A C 1
ATOM 894 O O . GLY A 1 110 ? -5.853 8.890 -10.612 1.00 64.62 110 GLY A O 1
ATOM 895 N N . ALA A 1 111 ? -7.533 10.340 -10.858 1.00 72.62 111 ALA A N 1
ATOM 896 C CA . ALA A 1 111 ? -8.495 9.462 -10.206 1.00 72.62 111 ALA A CA 1
ATOM 897 C C . ALA A 1 111 ? -8.856 8.245 -11.064 1.00 72.62 111 ALA A C 1
ATOM 899 O O . ALA A 1 111 ? -9.180 8.357 -12.247 1.00 72.62 111 ALA A O 1
ATOM 900 N N . MET A 1 112 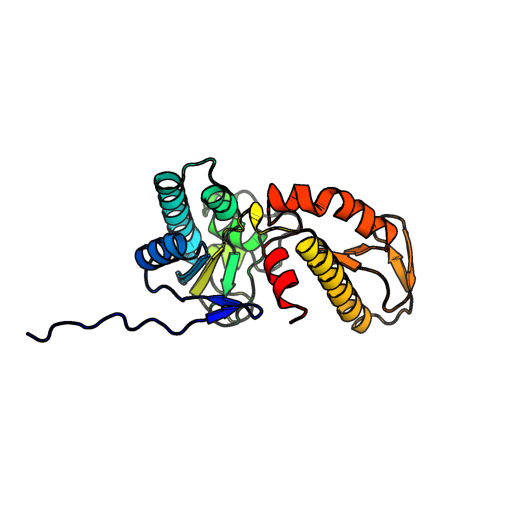? -8.846 7.067 -10.441 1.00 78.94 112 MET A N 1
ATOM 901 C CA . MET A 1 112 ? -9.164 5.825 -11.138 1.00 78.94 112 MET A CA 1
ATOM 902 C C . MET A 1 112 ? -10.658 5.760 -11.506 1.00 78.94 112 MET A C 1
ATOM 904 O O . MET A 1 112 ? -11.497 6.241 -10.733 1.00 78.94 112 MET A O 1
ATOM 908 N N . PRO A 1 113 ? -11.028 5.170 -12.660 1.00 83.31 113 PRO A N 1
ATOM 909 C CA . PRO A 1 113 ? -12.428 4.998 -13.049 1.00 83.31 113 PRO A CA 1
ATOM 910 C C . PRO A 1 113 ? -13.250 4.372 -11.919 1.00 83.31 113 PRO A C 1
ATOM 912 O O . PRO A 1 113 ? -12.750 3.508 -11.208 1.00 83.31 113 PRO A O 1
ATOM 915 N N . GLY A 1 114 ? -14.486 4.834 -11.710 1.00 85.75 114 GLY A N 1
ATOM 916 C CA . GLY A 1 114 ? -15.389 4.299 -10.679 1.00 85.75 114 GLY A CA 1
ATOM 917 C C . GLY A 1 114 ? -15.212 4.850 -9.254 1.00 85.75 114 GLY A C 1
ATOM 918 O O . GLY A 1 114 ? -16.092 4.622 -8.424 1.00 85.75 114 GLY A O 1
ATOM 919 N N . HIS A 1 115 ? -14.167 5.642 -8.964 1.00 85.88 115 HIS A N 1
ATOM 920 C CA . HIS A 1 115 ? -13.892 6.153 -7.605 1.00 85.88 115 HIS A CA 1
ATOM 921 C C . HIS A 1 115 ? -15.062 6.929 -6.970 1.00 85.88 115 HIS A C 1
ATOM 923 O O . HIS A 1 115 ? -15.290 6.808 -5.772 1.00 85.88 115 HIS A O 1
ATOM 929 N N . LYS A 1 116 ? -15.838 7.703 -7.746 1.00 84.81 116 LYS A N 1
ATOM 930 C CA . LYS A 1 116 ? -17.010 8.438 -7.226 1.00 84.81 116 LYS A CA 1
ATOM 931 C C . LYS A 1 116 ? -18.146 7.510 -6.815 1.00 84.81 116 LYS A C 1
ATOM 933 O O . LYS A 1 116 ? -18.734 7.679 -5.750 1.00 84.81 116 LYS A O 1
ATOM 938 N N . THR A 1 117 ? -18.472 6.540 -7.669 1.00 88.19 117 THR A N 1
ATOM 939 C CA . THR A 1 117 ? -19.514 5.546 -7.388 1.00 88.19 117 THR A CA 1
ATOM 940 C C . THR A 1 117 ? -19.131 4.738 -6.159 1.00 88.19 117 THR A C 1
ATOM 942 O O . THR A 1 117 ? -19.945 4.602 -5.247 1.00 88.19 117 THR A O 1
ATOM 945 N N . PHE A 1 118 ? -17.869 4.313 -6.079 1.00 91.94 118 PHE A N 1
ATOM 946 C CA . PHE A 1 118 ? -17.302 3.693 -4.886 1.00 91.94 118 PHE A CA 1
ATOM 947 C C . PHE A 1 118 ? -17.433 4.603 -3.657 1.00 91.94 118 PHE A C 1
ATOM 949 O O . PHE A 1 118 ? -17.973 4.201 -2.635 1.00 91.94 118 PHE A O 1
ATOM 956 N N . GLY A 1 119 ? -17.047 5.872 -3.780 1.00 89.62 119 GLY A N 1
ATOM 957 C CA . GLY A 1 119 ? -17.176 6.883 -2.735 1.00 89.62 119 GLY A CA 1
ATOM 958 C C . GLY A 1 119 ? -18.588 7.069 -2.196 1.00 89.62 119 GLY A C 1
ATOM 959 O O . GLY A 1 119 ? -18.740 7.419 -1.031 1.00 89.62 119 GLY A O 1
ATOM 960 N N . ARG A 1 120 ? -19.620 6.839 -3.014 1.00 88.75 120 ARG A N 1
ATOM 961 C CA . ARG A 1 120 ? -21.039 6.968 -2.640 1.00 88.75 120 ARG A CA 1
ATOM 962 C C . ARG A 1 120 ? -21.631 5.681 -2.079 1.00 88.75 120 ARG A C 1
ATOM 964 O O . ARG A 1 120 ? -22.427 5.743 -1.147 1.00 88.75 120 ARG A O 1
ATOM 971 N N . THR A 1 121 ? -21.257 4.539 -2.645 1.00 92.69 121 THR A N 1
ATOM 972 C CA . THR A 1 121 ? -21.902 3.239 -2.389 1.00 92.69 121 THR A CA 1
ATOM 973 C C . THR A 1 121 ? -21.081 2.324 -1.486 1.00 92.69 121 THR A C 1
ATOM 975 O O . THR A 1 121 ? -21.649 1.533 -0.745 1.00 92.69 121 THR A O 1
ATOM 978 N N . GLY A 1 122 ? -19.753 2.467 -1.491 1.00 94.25 122 GLY A N 1
ATOM 979 C CA . GLY A 1 122 ? -18.805 1.543 -0.866 1.00 94.25 122 GLY A CA 1
ATOM 980 C C . GLY A 1 122 ? -18.787 0.164 -1.524 1.00 94.25 122 GLY A C 1
ATOM 981 O O . GLY A 1 122 ? -18.278 -0.778 -0.932 1.00 94.25 122 GLY A O 1
ATOM 982 N N . ILE A 1 123 ? -19.366 0.032 -2.718 1.00 96.44 123 ILE A N 1
ATOM 983 C CA . ILE A 1 123 ? -19.441 -1.228 -3.452 1.00 96.44 123 ILE A CA 1
ATOM 984 C C . ILE A 1 123 ? -18.175 -1.388 -4.290 1.00 96.44 123 ILE A C 1
ATOM 986 O O . ILE A 1 123 ? -17.794 -0.474 -5.026 1.00 96.44 123 ILE A O 1
ATOM 990 N N . CYS A 1 124 ? -17.523 -2.544 -4.176 1.00 95.69 124 CYS A N 1
ATOM 991 C CA . CYS A 1 124 ? -16.328 -2.877 -4.938 1.00 95.69 124 CYS A CA 1
ATOM 992 C C . CYS A 1 124 ? -16.593 -2.807 -6.444 1.00 95.69 124 CYS A C 1
ATOM 994 O O . CYS A 1 124 ? -17.466 -3.496 -6.954 1.00 95.69 124 CYS A O 1
ATOM 996 N N . THR A 1 125 ? -15.771 -2.063 -7.179 1.00 94.38 125 THR A N 1
ATOM 997 C CA . THR A 1 125 ? -15.913 -1.909 -8.637 1.00 94.38 125 THR A CA 1
ATOM 998 C C . THR A 1 125 ? -15.441 -3.121 -9.445 1.00 94.38 125 THR A C 1
ATOM 1000 O O . THR A 1 125 ? -15.551 -3.106 -10.666 1.00 94.38 125 THR A O 1
ATOM 1003 N N . GLN A 1 126 ? -14.901 -4.150 -8.782 1.00 94.25 126 GLN A N 1
ATOM 1004 C CA . GLN A 1 126 ? -14.424 -5.384 -9.417 1.00 94.25 126 GLN A CA 1
ATOM 1005 C C . GLN A 1 126 ? -15.388 -6.564 -9.246 1.00 94.25 126 GLN A C 1
ATOM 1007 O O . GLN A 1 126 ? -15.423 -7.443 -10.099 1.00 94.25 126 GLN A O 1
ATOM 1012 N N . CYS A 1 127 ? -16.123 -6.630 -8.130 1.00 96.31 127 CYS A N 1
ATOM 1013 C CA . CYS A 1 127 ? -16.950 -7.798 -7.791 1.00 96.31 127 CYS A CA 1
ATOM 1014 C C . CYS A 1 127 ? -18.259 -7.463 -7.061 1.00 96.31 127 CYS A C 1
ATOM 1016 O O . CYS A 1 127 ? -18.897 -8.359 -6.516 1.00 96.31 127 CYS A O 1
ATOM 1018 N N . ASP A 1 128 ? -18.625 -6.183 -6.983 1.00 96.31 128 ASP A N 1
ATOM 1019 C CA . ASP A 1 128 ? -19.858 -5.684 -6.363 1.00 96.31 128 ASP A CA 1
ATOM 1020 C C . ASP A 1 128 ? -20.054 -6.015 -4.868 1.00 96.31 128 ASP A C 1
ATOM 1022 O O . ASP A 1 128 ? -21.131 -5.826 -4.299 1.00 96.31 128 ASP A O 1
ATOM 1026 N N . TYR A 1 129 ? -18.996 -6.447 -4.179 1.00 97.19 129 TYR A N 1
ATOM 1027 C CA . TYR A 1 129 ? -19.041 -6.719 -2.743 1.00 97.19 129 TYR A CA 1
ATOM 1028 C C . TYR A 1 129 ? -19.078 -5.423 -1.912 1.00 97.19 129 TYR A C 1
ATOM 1030 O O . TYR A 1 129 ? -18.404 -4.446 -2.243 1.00 97.19 129 TYR A O 1
ATOM 1038 N N . HIS A 1 130 ? -19.842 -5.411 -0.815 1.00 97.12 130 HIS A N 1
ATOM 1039 C CA . HIS A 1 130 ? -20.084 -4.212 0.008 1.00 97.12 130 HIS A CA 1
ATOM 1040 C C . HIS A 1 130 ? -19.201 -4.122 1.260 1.00 97.12 130 HIS A C 1
ATOM 1042 O O . HIS A 1 130 ? -19.125 -3.063 1.893 1.00 97.12 130 HIS A O 1
ATOM 1048 N N . GLU A 1 131 ? -18.514 -5.205 1.619 1.00 97.62 131 GLU A N 1
ATOM 1049 C CA . GLU A 1 131 ? -17.585 -5.239 2.747 1.00 97.62 131 GLU A CA 1
ATOM 1050 C C . GLU A 1 131 ? -16.130 -5.150 2.289 1.00 97.62 131 GLU A C 1
ATOM 1052 O O . GLU A 1 131 ? -15.750 -5.548 1.180 1.00 97.62 131 GLU A O 1
ATOM 1057 N N . SER A 1 132 ? -15.303 -4.647 3.191 1.00 97.75 132 SER A N 1
ATOM 1058 C CA . SER A 1 132 ? -13.874 -4.490 3.001 1.00 97.75 132 SER A CA 1
ATOM 1059 C C . SER A 1 132 ? -13.104 -4.961 4.224 1.00 97.75 132 SER A C 1
ATOM 1061 O O . SER A 1 132 ? -13.627 -5.006 5.335 1.00 97.75 132 SER A O 1
ATOM 1063 N N . LEU A 1 133 ? -11.841 -5.292 4.011 1.00 97.31 133 LEU A N 1
ATOM 1064 C CA . LEU A 1 133 ? -10.873 -5.646 5.032 1.00 97.31 133 LEU A CA 1
ATOM 1065 C C . LEU A 1 133 ? -9.992 -4.425 5.270 1.00 97.31 133 LEU A C 1
ATOM 1067 O O . LEU A 1 133 ? -9.218 -4.038 4.392 1.00 97.31 133 LEU A O 1
ATOM 1071 N N . LEU A 1 134 ? -10.146 -3.799 6.431 1.00 96.75 134 LEU A N 1
ATOM 1072 C CA . LEU A 1 134 ? -9.247 -2.759 6.909 1.00 96.75 134 LEU A CA 1
ATOM 1073 C C . LEU A 1 134 ? -7.999 -3.444 7.456 1.00 96.75 134 LEU A C 1
ATOM 1075 O O . LEU A 1 134 ? -8.101 -4.237 8.388 1.00 96.75 134 LEU A O 1
ATOM 1079 N N . VAL A 1 135 ? -6.842 -3.147 6.868 1.00 95.62 135 VAL A N 1
ATOM 1080 C CA . VAL A 1 135 ? -5.565 -3.777 7.219 1.00 95.62 135 VAL A CA 1
ATOM 1081 C C . VAL A 1 135 ? -4.675 -2.735 7.871 1.00 95.62 135 VAL A C 1
ATOM 1083 O O . VAL A 1 135 ? -4.234 -1.786 7.218 1.00 95.62 135 VAL A O 1
ATOM 1086 N N . TYR A 1 136 ? -4.422 -2.918 9.161 1.00 95.25 136 TYR A N 1
ATOM 1087 C CA . TYR A 1 136 ? -3.447 -2.133 9.899 1.00 95.25 136 TYR A CA 1
ATOM 1088 C C . TYR A 1 136 ? -2.157 -2.934 10.049 1.00 95.25 136 TYR A C 1
ATOM 1090 O O . TYR A 1 136 ? -2.182 -4.116 10.391 1.00 95.25 136 TYR A O 1
ATOM 1098 N N . GLU A 1 137 ? -1.024 -2.281 9.829 1.00 93.62 137 GLU A N 1
ATOM 1099 C CA . GLU A 1 137 ? 0.296 -2.872 9.999 1.00 93.62 137 GLU A CA 1
ATOM 1100 C C . GLU A 1 137 ? 1.286 -1.762 10.341 1.00 93.62 137 GLU A C 1
ATOM 1102 O O . GLU A 1 137 ? 1.416 -0.791 9.601 1.00 93.62 137 GLU A O 1
ATOM 1107 N N . CYS A 1 138 ? 1.965 -1.900 11.475 1.00 93.94 138 CYS A N 1
ATOM 1108 C CA . CYS A 1 138 ? 2.975 -0.966 11.942 1.00 93.94 138 CYS A CA 1
ATOM 1109 C C . CYS A 1 138 ? 4.361 -1.584 11.754 1.00 93.94 138 CYS A C 1
ATOM 1111 O O . CYS A 1 138 ? 4.702 -2.596 12.375 1.00 93.94 138 CYS A O 1
ATOM 1113 N N . PHE A 1 139 ? 5.190 -0.955 10.920 1.00 92.06 139 PHE A N 1
ATOM 1114 C CA . PHE A 1 139 ? 6.548 -1.431 10.660 1.00 92.06 139 PHE A CA 1
ATOM 1115 C C . PHE A 1 139 ? 7.543 -0.724 11.574 1.00 92.06 139 PHE A C 1
ATOM 1117 O O . PHE A 1 139 ? 7.918 0.431 11.335 1.00 92.06 139 PHE A O 1
ATOM 1124 N N . GLN A 1 140 ? 8.007 -1.449 12.592 1.00 92.44 140 GLN A N 1
ATOM 1125 C CA . GLN A 1 140 ? 8.992 -0.945 13.545 1.00 92.44 140 GLN A CA 1
ATOM 1126 C C . GLN A 1 140 ? 10.324 -0.605 12.842 1.00 92.44 140 GLN A C 1
ATOM 1128 O O . GLN A 1 140 ? 10.879 -1.472 12.154 1.00 92.44 140 GLN A O 1
ATOM 1133 N N . PRO A 1 141 ? 10.858 0.628 12.975 1.00 93.75 141 PRO A N 1
ATOM 1134 C CA . PRO A 1 141 ? 12.056 1.072 12.255 1.00 93.75 141 PRO A CA 1
ATOM 1135 C C . PRO A 1 141 ? 13.299 0.200 12.477 1.00 93.75 141 PRO A C 1
ATOM 1137 O O . PRO A 1 141 ? 14.135 0.067 11.582 1.00 93.75 141 PRO A O 1
ATOM 1140 N N . GLU A 1 142 ? 13.443 -0.404 13.651 1.00 94.81 142 GLU A N 1
ATOM 1141 C CA . GLU A 1 142 ? 14.535 -1.313 14.006 1.00 94.81 142 GLU A CA 1
ATOM 1142 C C . GLU A 1 142 ? 14.489 -2.640 13.237 1.00 94.81 142 GLU A C 1
ATOM 1144 O O . GLU A 1 142 ? 15.538 -3.234 12.990 1.00 94.81 142 GLU A O 1
ATOM 1149 N N . LEU A 1 143 ? 13.303 -3.064 12.790 1.00 94.56 143 LEU A N 1
ATOM 1150 C CA . L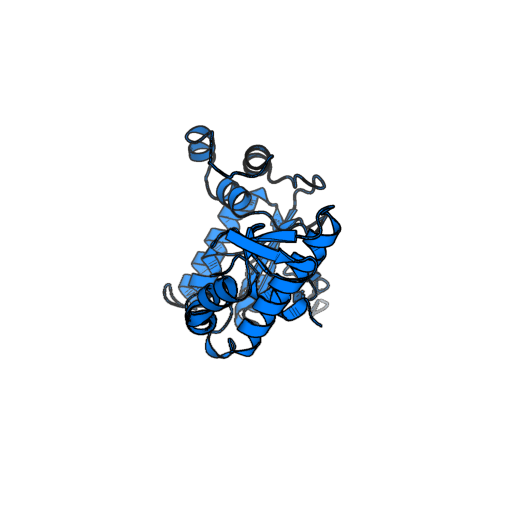EU A 1 143 ? 13.108 -4.267 11.976 1.00 94.56 143 LEU A CA 1
ATOM 1151 C C . LEU A 1 143 ? 13.262 -3.997 10.474 1.00 94.56 143 LEU A C 1
ATOM 1153 O O . LEU A 1 143 ? 13.220 -4.933 9.674 1.00 94.56 143 LEU A O 1
ATOM 1157 N N . ILE A 1 144 ? 13.414 -2.732 10.076 1.00 96.06 144 ILE A N 1
ATOM 1158 C CA . ILE A 1 144 ? 13.646 -2.339 8.687 1.00 96.06 144 ILE A CA 1
ATOM 1159 C C . ILE A 1 144 ? 15.152 -2.329 8.432 1.00 96.06 144 ILE A C 1
ATOM 1161 O O . ILE A 1 144 ? 15.913 -1.570 9.043 1.00 96.06 144 ILE A O 1
ATOM 1165 N N . THR A 1 145 ? 15.595 -3.172 7.505 1.00 96.50 145 THR A N 1
ATOM 1166 C CA . THR A 1 145 ? 17.021 -3.404 7.235 1.00 96.50 145 THR A CA 1
ATOM 1167 C C . THR A 1 145 ? 17.366 -3.199 5.761 1.00 96.50 145 THR A C 1
ATOM 1169 O O . THR A 1 145 ? 16.497 -3.021 4.911 1.00 96.50 145 THR A O 1
ATOM 1172 N N . LYS A 1 146 ? 18.660 -3.263 5.415 1.00 96.19 146 LYS A N 1
ATOM 1173 C CA . LYS A 1 146 ? 19.106 -3.212 4.009 1.00 96.19 146 LYS A CA 1
ATOM 1174 C C . LYS A 1 146 ? 18.522 -4.345 3.152 1.00 96.19 146 LYS A C 1
ATOM 1176 O O . LYS A 1 146 ? 18.393 -4.176 1.942 1.00 96.19 146 LYS A O 1
ATOM 1181 N N . ILE A 1 147 ? 18.136 -5.466 3.767 1.00 96.06 147 ILE A N 1
ATOM 1182 C CA . ILE A 1 147 ? 17.473 -6.580 3.075 1.00 96.06 147 ILE A CA 1
ATOM 1183 C C . ILE A 1 147 ? 16.127 -6.124 2.496 1.00 96.06 147 ILE A C 1
ATOM 1185 O O . ILE A 1 147 ? 15.760 -6.548 1.404 1.00 96.06 147 ILE A O 1
ATOM 1189 N N . ASP A 1 148 ? 15.415 -5.219 3.171 1.00 96.56 148 ASP A N 1
ATOM 1190 C CA . ASP A 1 148 ? 14.136 -4.699 2.680 1.00 96.56 148 ASP A CA 1
ATOM 1191 C C . ASP A 1 148 ? 14.306 -3.854 1.409 1.00 96.56 148 ASP A C 1
ATOM 1193 O O . ASP A 1 148 ? 13.496 -3.961 0.492 1.00 96.56 148 ASP A O 1
ATOM 1197 N N . ILE A 1 149 ? 15.404 -3.100 1.285 1.00 96.62 149 ILE A N 1
ATOM 1198 C CA . ILE A 1 149 ? 15.724 -2.354 0.055 1.00 96.62 149 ILE A CA 1
ATOM 1199 C C . ILE A 1 149 ? 16.011 -3.305 -1.104 1.00 96.62 149 ILE A C 1
ATOM 1201 O O . ILE A 1 149 ? 15.483 -3.131 -2.200 1.00 96.62 149 ILE A O 1
ATOM 1205 N N . GLN A 1 150 ? 16.783 -4.364 -0.854 1.00 95.62 150 GLN A N 1
ATOM 1206 C CA . GLN A 1 150 ? 17.054 -5.391 -1.864 1.00 95.62 150 GLN A CA 1
ATOM 1207 C C . GLN A 1 150 ? 15.773 -6.116 -2.297 1.00 95.62 150 GLN A C 1
ATOM 1209 O O . GLN A 1 150 ? 15.597 -6.414 -3.478 1.00 95.62 150 GLN A O 1
ATOM 1214 N N . ARG A 1 151 ? 14.865 -6.386 -1.354 1.00 96.00 151 ARG A N 1
ATOM 1215 C CA . ARG A 1 151 ? 13.546 -6.968 -1.630 1.00 96.00 151 ARG A CA 1
ATOM 1216 C C . ARG A 1 151 ? 12.691 -6.043 -2.491 1.00 96.00 151 ARG A C 1
ATOM 1218 O O . ARG A 1 151 ? 12.134 -6.516 -3.475 1.00 96.00 151 ARG A O 1
ATOM 1225 N N . ILE A 1 152 ? 12.634 -4.746 -2.180 1.00 96.12 152 ILE A N 1
ATOM 1226 C CA . ILE A 1 152 ? 11.909 -3.750 -2.991 1.00 96.12 152 ILE A CA 1
ATOM 1227 C C . ILE A 1 152 ? 12.486 -3.676 -4.406 1.00 96.12 152 ILE A C 1
ATOM 1229 O O . ILE A 1 152 ? 11.743 -3.753 -5.378 1.00 96.12 152 ILE A O 1
ATOM 1233 N N . MET A 1 153 ? 13.811 -3.617 -4.541 1.00 95.81 153 MET A N 1
ATOM 1234 C CA . MET A 1 153 ? 14.469 -3.591 -5.849 1.00 95.81 153 MET A CA 1
ATOM 1235 C C . MET A 1 153 ? 14.126 -4.835 -6.686 1.00 95.81 153 MET A C 1
ATOM 1237 O O . MET A 1 153 ? 13.782 -4.730 -7.862 1.00 95.81 153 MET A O 1
ATOM 1241 N N . ARG A 1 154 ? 14.159 -6.026 -6.077 1.00 95.62 154 ARG A N 1
ATOM 1242 C CA . ARG A 1 154 ? 13.759 -7.279 -6.737 1.00 95.62 154 ARG A CA 1
ATOM 1243 C C . ARG A 1 154 ? 12.267 -7.323 -7.060 1.00 95.62 154 ARG A C 1
ATOM 1245 O O . ARG A 1 154 ? 11.901 -7.866 -8.100 1.00 95.62 154 ARG A O 1
ATOM 1252 N N . TYR A 1 155 ? 11.418 -6.758 -6.204 1.00 95.56 155 TYR A N 1
ATOM 1253 C CA . TYR A 1 155 ? 9.992 -6.606 -6.477 1.00 95.56 155 TYR A CA 1
ATOM 1254 C C . TYR A 1 155 ? 9.775 -5.750 -7.730 1.00 95.56 155 TYR A C 1
ATOM 1256 O O . TYR A 1 155 ? 9.124 -6.202 -8.666 1.00 95.56 155 TYR A O 1
ATOM 1264 N N . PHE A 1 156 ? 10.415 -4.582 -7.824 1.00 96.38 156 PHE A N 1
ATOM 1265 C CA . PHE A 1 156 ? 10.348 -3.743 -9.025 1.00 96.38 156 PHE A CA 1
ATOM 1266 C C . PHE A 1 156 ? 10.884 -4.445 -10.276 1.00 96.38 156 PHE A C 1
ATOM 1268 O O . PHE A 1 156 ? 10.347 -4.275 -11.371 1.00 96.38 156 PHE A O 1
ATOM 1275 N N . GLN A 1 157 ? 11.921 -5.273 -10.135 1.00 96.31 157 GLN A N 1
ATOM 1276 C CA . GLN A 1 157 ? 12.425 -6.086 -11.240 1.00 96.31 157 GLN A CA 1
ATOM 1277 C C . GLN A 1 157 ? 11.412 -7.157 -11.681 1.00 96.31 157 GLN A C 1
ATOM 1279 O O . GLN A 1 157 ? 11.269 -7.422 -12.874 1.00 96.31 157 GLN A O 1
ATOM 1284 N N . LYS A 1 158 ? 10.703 -7.786 -10.735 1.00 94.94 158 LYS A N 1
ATOM 1285 C CA . LYS A 1 158 ? 9.625 -8.742 -11.025 1.00 94.94 158 LYS A CA 1
ATOM 1286 C C . LYS A 1 158 ? 8.481 -8.059 -11.778 1.00 94.94 158 LYS A C 1
ATOM 1288 O O . LYS A 1 158 ? 8.089 -8.558 -12.829 1.00 94.94 158 LYS A O 1
ATOM 1293 N N . GLU A 1 159 ? 8.037 -6.894 -11.312 1.00 95.00 159 GLU A N 1
ATOM 1294 C CA . GLU A 1 159 ? 7.010 -6.089 -11.990 1.00 95.00 159 GLU A CA 1
ATOM 1295 C C . GLU A 1 159 ? 7.435 -5.712 -13.417 1.00 95.00 159 GLU A C 1
ATOM 1297 O O . GLU A 1 159 ? 6.640 -5.811 -14.351 1.00 95.00 159 GLU A O 1
ATOM 1302 N N . ALA A 1 160 ? 8.709 -5.353 -13.623 1.00 96.25 160 ALA A N 1
ATOM 1303 C CA . ALA A 1 160 ? 9.239 -5.082 -14.959 1.00 96.25 160 ALA A CA 1
ATOM 1304 C C . ALA A 1 160 ? 9.163 -6.314 -15.870 1.00 96.25 160 ALA A C 1
ATOM 1306 O O . ALA A 1 160 ? 8.721 -6.206 -17.013 1.00 96.25 160 ALA A O 1
ATOM 1307 N N . LYS A 1 161 ? 9.544 -7.498 -15.372 1.00 94.75 161 LYS A N 1
ATOM 1308 C CA . LYS A 1 161 ? 9.426 -8.757 -16.129 1.00 94.75 161 LYS A CA 1
ATOM 1309 C C . LYS A 1 161 ? 7.980 -9.054 -16.512 1.00 94.75 161 LYS A C 1
ATOM 1311 O O . LYS A 1 161 ? 7.724 -9.447 -17.648 1.00 94.75 161 LYS A O 1
ATOM 1316 N N . ASP A 1 162 ? 7.038 -8.862 -15.595 1.00 93.81 162 ASP A N 1
ATOM 1317 C CA . ASP A 1 162 ? 5.619 -9.093 -15.870 1.00 93.81 162 ASP A CA 1
ATOM 1318 C C . ASP A 1 162 ? 5.061 -8.085 -16.879 1.00 93.81 162 ASP A C 1
ATOM 1320 O O . ASP A 1 162 ? 4.346 -8.465 -17.807 1.00 93.81 162 ASP A O 1
ATOM 1324 N N . TRP A 1 163 ? 5.469 -6.822 -16.793 1.00 95.38 163 TRP A N 1
ATOM 1325 C CA . TRP A 1 163 ? 5.123 -5.811 -17.788 1.00 95.38 163 TRP A CA 1
ATOM 1326 C C . TRP A 1 163 ? 5.700 -6.117 -19.171 1.00 95.38 163 TRP A C 1
ATOM 1328 O O . TRP A 1 163 ? 4.972 -6.007 -20.161 1.00 95.38 163 TRP A O 1
ATOM 1338 N N . TRP A 1 164 ? 6.953 -6.576 -19.263 1.00 96.06 164 TRP A N 1
ATOM 1339 C CA . TRP A 1 164 ? 7.578 -6.972 -20.531 1.00 96.06 164 TRP A CA 1
ATOM 1340 C C . TRP A 1 164 ? 6.806 -8.079 -21.253 1.00 96.06 164 TRP A C 1
ATOM 1342 O O . TRP A 1 164 ? 6.775 -8.085 -22.483 1.00 96.06 164 TRP A O 1
ATOM 1352 N N . LYS A 1 165 ? 6.113 -8.974 -20.532 1.00 94.94 165 LYS A N 1
ATOM 1353 C CA . LYS A 1 165 ? 5.247 -10.002 -21.148 1.00 94.94 165 LYS A CA 1
ATOM 1354 C C . LYS A 1 165 ? 4.101 -9.403 -21.968 1.00 94.94 165 LYS A C 1
ATOM 1356 O O . LYS A 1 165 ? 3.613 -10.054 -22.886 1.00 94.94 165 LYS A O 1
ATOM 1361 N N . SER A 1 166 ? 3.679 -8.177 -21.655 1.00 93.56 166 SER A N 1
ATOM 1362 C CA . SER A 1 166 ? 2.628 -7.459 -22.387 1.00 93.56 166 SER A CA 1
ATOM 1363 C C . SER A 1 166 ? 3.144 -6.649 -23.583 1.00 93.56 166 SER A C 1
ATOM 1365 O O . SER A 1 166 ? 2.343 -6.126 -24.361 1.00 93.56 166 SER A O 1
ATOM 1367 N N . LYS A 1 167 ? 4.467 -6.520 -23.742 1.00 93.88 167 LYS A N 1
ATOM 1368 C CA . LYS A 1 167 ? 5.093 -5.685 -24.773 1.00 93.88 167 LYS A CA 1
ATOM 1369 C C . LYS A 1 167 ? 5.534 -6.503 -25.977 1.00 93.88 167 LYS A C 1
ATOM 1371 O O . LYS A 1 167 ? 5.968 -7.647 -25.860 1.00 93.88 167 LYS A O 1
ATOM 1376 N N . LYS A 1 168 ? 5.409 -5.890 -27.156 1.00 94.06 168 LYS A N 1
ATOM 1377 C CA . LYS A 1 168 ? 5.889 -6.468 -28.417 1.00 94.06 168 LYS A CA 1
ATOM 1378 C C . LYS A 1 168 ? 7.323 -6.045 -28.717 1.00 94.06 168 LYS A C 1
ATOM 1380 O O . LYS A 1 168 ? 8.047 -6.808 -29.351 1.00 94.06 168 LYS A O 1
ATOM 1385 N N . GLU A 1 169 ? 7.728 -4.847 -28.295 1.00 93.38 169 GLU A N 1
ATOM 1386 C CA . GLU A 1 169 ? 9.088 -4.368 -28.511 1.00 93.38 169 GLU A CA 1
ATOM 1387 C C . GLU A 1 169 ? 10.108 -5.108 -27.634 1.00 93.38 169 GLU A C 1
ATOM 1389 O O . GLU A 1 169 ? 9.806 -5.581 -26.541 1.00 93.38 169 GLU A O 1
ATOM 1394 N N . ASN A 1 170 ? 11.356 -5.158 -28.107 1.00 94.88 170 ASN A N 1
ATOM 1395 C CA . ASN A 1 170 ? 12.484 -5.716 -27.353 1.00 94.88 170 ASN A CA 1
ATOM 1396 C C . ASN A 1 170 ? 13.260 -4.654 -26.557 1.00 94.88 170 ASN A C 1
ATOM 1398 O O . ASN A 1 170 ? 14.337 -4.939 -26.030 1.00 94.88 170 ASN A O 1
ATOM 1402 N N . TRP A 1 171 ? 12.767 -3.418 -26.531 1.00 97.31 171 TRP A N 1
ATOM 1403 C CA . TRP A 1 171 ? 13.375 -2.310 -25.809 1.00 97.31 171 TRP A CA 1
ATOM 1404 C C . TRP A 1 171 ? 12.351 -1.197 -25.551 1.00 97.31 171 TRP A C 1
ATOM 1406 O O . TRP A 1 171 ? 11.337 -1.112 -26.240 1.00 97.31 171 TRP A O 1
ATOM 1416 N N . HIS A 1 172 ? 12.628 -0.354 -24.559 1.00 97.31 172 HIS A N 1
ATOM 1417 C CA . HIS A 1 172 ? 11.845 0.828 -24.198 1.00 97.31 172 HIS A CA 1
ATOM 1418 C C . HIS A 1 172 ? 12.782 1.895 -23.622 1.00 97.31 172 HIS A C 1
ATOM 1420 O O . HIS A 1 172 ? 13.925 1.596 -23.275 1.00 97.31 172 HIS A O 1
ATOM 1426 N N . HIS A 1 173 ? 12.329 3.140 -23.526 1.00 97.56 173 HIS A N 1
ATOM 1427 C CA . HIS A 1 173 ? 13.078 4.188 -22.837 1.00 97.56 173 HIS A CA 1
ATOM 1428 C C . HIS A 1 173 ? 12.825 4.150 -21.327 1.00 97.56 173 HIS A C 1
ATOM 1430 O O . HIS A 1 173 ? 11.714 3.849 -20.886 1.00 97.56 173 HIS A O 1
ATOM 1436 N N . CYS A 1 174 ? 13.854 4.478 -20.549 1.00 97.69 174 CYS A N 1
ATOM 1437 C CA . CYS A 1 174 ? 13.724 4.864 -19.151 1.00 97.69 174 CYS A CA 1
ATOM 1438 C C . CYS A 1 174 ? 12.853 6.120 -19.060 1.00 97.69 174 CYS A C 1
ATOM 1440 O O . CYS A 1 174 ? 13.170 7.132 -19.687 1.00 97.69 174 CYS A O 1
ATOM 1442 N N . GLU A 1 175 ? 11.806 6.082 -18.242 1.00 96.50 175 GLU A N 1
ATOM 1443 C CA . GLU A 1 175 ? 10.878 7.206 -18.046 1.00 96.50 175 GLU A CA 1
ATOM 1444 C C . GLU A 1 175 ? 11.533 8.403 -17.329 1.00 96.50 175 GLU A C 1
ATOM 1446 O O . GLU A 1 175 ? 10.973 9.494 -17.303 1.00 96.50 175 GLU A O 1
ATOM 1451 N N . HIS A 1 176 ? 12.730 8.221 -16.753 1.00 96.00 176 HIS A N 1
ATOM 1452 C CA . HIS A 1 176 ? 13.467 9.282 -16.064 1.00 96.00 176 HIS A CA 1
ATOM 1453 C C . HIS A 1 176 ? 14.586 9.901 -16.911 1.00 96.00 176 HIS A C 1
ATOM 1455 O O . HIS A 1 176 ? 14.621 11.111 -17.109 1.00 96.00 176 HIS A O 1
ATOM 1461 N N . CYS A 1 177 ? 15.517 9.080 -17.408 1.00 97.25 177 CYS A N 1
ATOM 1462 C CA . CYS A 1 177 ? 16.717 9.559 -18.103 1.00 97.25 177 CYS A CA 1
ATOM 1463 C C . CYS A 1 177 ? 16.702 9.308 -19.615 1.00 97.25 177 CYS A C 1
ATOM 1465 O O . CYS A 1 177 ? 17.677 9.631 -20.291 1.00 97.25 177 CYS A O 1
ATOM 1467 N N . THR A 1 178 ? 15.634 8.712 -20.158 1.00 96.19 178 THR A N 1
ATOM 1468 C CA . THR A 1 178 ? 15.474 8.333 -21.578 1.00 96.19 178 THR A CA 1
ATOM 1469 C C . THR A 1 178 ? 16.461 7.286 -22.113 1.00 96.19 178 THR A C 1
ATOM 1471 O O . THR A 1 178 ? 16.393 6.916 -23.286 1.00 96.19 178 THR A O 1
ATOM 1474 N N . GLU A 1 179 ? 17.339 6.738 -21.265 1.00 97.12 179 GLU A N 1
ATOM 1475 C CA . GLU A 1 179 ? 18.244 5.643 -21.628 1.00 97.12 179 GLU A CA 1
ATOM 1476 C C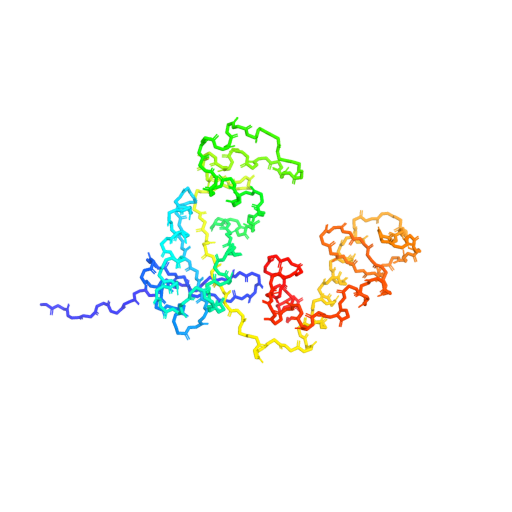 . GLU A 1 179 ? 17.468 4.422 -22.138 1.00 97.12 179 GLU A C 1
ATOM 1478 O O . GLU A 1 179 ? 16.371 4.113 -21.671 1.00 97.12 179 GLU A O 1
ATOM 1483 N N . LYS A 1 180 ? 18.039 3.715 -23.113 1.00 97.62 180 LYS A N 1
ATOM 1484 C CA . LYS A 1 180 ? 17.432 2.520 -23.693 1.00 97.62 180 LYS A CA 1
ATOM 1485 C C . LYS A 1 180 ? 17.553 1.333 -22.733 1.00 97.62 180 LYS A C 1
ATOM 1487 O O . LYS A 1 180 ? 18.653 0.930 -22.379 1.00 97.62 180 LYS A O 1
ATOM 1492 N N . ILE A 1 181 ? 16.421 0.733 -22.384 1.00 98.00 181 ILE A N 1
ATOM 1493 C CA . ILE A 1 181 ? 16.310 -0.472 -21.559 1.00 98.00 181 ILE A CA 1
ATOM 1494 C C . ILE A 1 181 ? 15.885 -1.619 -22.468 1.00 98.00 181 ILE A C 1
ATOM 1496 O O . ILE A 1 181 ? 14.883 -1.508 -23.177 1.00 98.00 181 ILE A O 1
ATOM 1500 N N . PHE A 1 182 ? 16.639 -2.716 -22.473 1.00 96.94 182 PHE A N 1
ATOM 1501 C CA . PHE A 1 182 ? 16.290 -3.895 -23.264 1.00 96.94 182 PHE A CA 1
ATOM 1502 C C . PHE A 1 182 ? 15.300 -4.799 -22.525 1.00 96.94 182 PHE A C 1
ATOM 1504 O O . PHE A 1 182 ? 15.113 -4.700 -21.312 1.00 96.94 182 PHE A O 1
ATOM 1511 N N . ARG A 1 183 ? 14.658 -5.695 -23.274 1.00 94.62 183 ARG A N 1
ATOM 1512 C CA . ARG A 1 183 ? 13.730 -6.694 -22.743 1.00 94.62 183 ARG A CA 1
ATOM 1513 C C . ARG A 1 183 ? 14.332 -7.461 -21.563 1.00 94.62 183 ARG A C 1
ATOM 1515 O O . ARG A 1 183 ? 15.524 -7.760 -21.556 1.00 94.62 183 ARG A O 1
ATOM 1522 N N . ASP A 1 184 ? 13.487 -7.763 -20.579 1.00 92.00 184 ASP A N 1
ATOM 1523 C CA . ASP A 1 184 ? 13.833 -8.456 -19.329 1.00 92.00 184 ASP A CA 1
ATOM 1524 C C . ASP A 1 184 ? 14.821 -7.696 -18.417 1.00 92.00 184 ASP A C 1
ATOM 1526 O O . ASP A 1 184 ? 15.224 -8.212 -17.370 1.00 92.00 184 ASP A O 1
ATOM 1530 N N . GLN A 1 185 ? 15.168 -6.451 -18.770 1.00 95.12 185 GLN A N 1
ATOM 1531 C CA . GLN A 1 185 ? 15.916 -5.513 -17.934 1.00 95.12 185 GLN A CA 1
ATOM 1532 C C . GLN A 1 185 ? 15.001 -4.422 -17.360 1.00 95.12 185 GLN A C 1
ATOM 1534 O O . GLN A 1 185 ? 13.848 -4.253 -17.766 1.00 95.12 185 GLN A O 1
ATOM 1539 N N . GLY A 1 186 ? 15.559 -3.645 -16.433 1.00 96.31 186 GLY A N 1
ATOM 1540 C CA . GLY A 1 186 ? 14.890 -2.508 -15.814 1.00 96.31 186 GLY A CA 1
ATOM 1541 C C . GLY A 1 186 ? 14.015 -2.881 -14.621 1.00 96.31 186 GLY A C 1
ATOM 1542 O O . GLY A 1 186 ? 14.011 -4.018 -14.142 1.00 96.31 186 GLY A O 1
ATOM 1543 N N . PHE A 1 187 ? 13.314 -1.868 -14.124 1.00 97.88 187 PHE A N 1
ATOM 1544 C CA . PHE A 1 187 ? 12.567 -1.893 -12.870 1.00 97.88 187 PHE A CA 1
ATOM 1545 C C . PHE A 1 187 ? 11.277 -1.101 -13.052 1.00 97.88 187 PHE A C 1
ATOM 1547 O O . PHE A 1 187 ? 11.323 -0.015 -13.626 1.00 97.88 187 PHE A O 1
ATOM 1554 N N . ILE A 1 188 ? 10.142 -1.622 -12.584 1.00 95.94 188 ILE A N 1
ATOM 1555 C CA . ILE A 1 188 ? 8.878 -0.884 -12.596 1.00 95.94 188 ILE A CA 1
ATOM 1556 C C . ILE A 1 188 ? 8.507 -0.427 -11.203 1.00 95.94 188 ILE A C 1
ATOM 1558 O O . ILE A 1 188 ? 8.385 -1.241 -10.294 1.00 95.94 188 ILE A O 1
ATOM 1562 N N . ASP A 1 189 ? 8.254 0.872 -11.097 1.00 93.12 18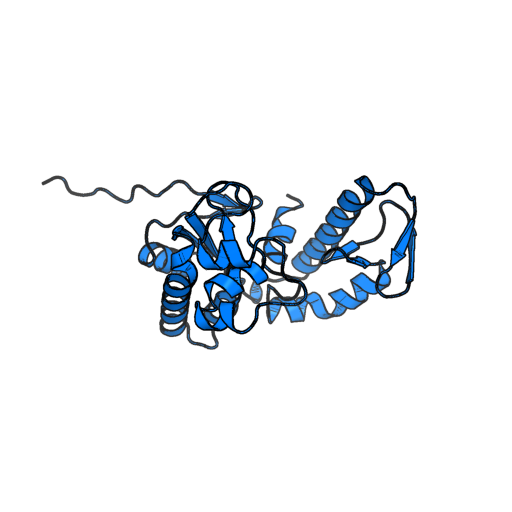9 ASP A N 1
ATOM 1563 C CA . ASP A 1 189 ? 7.637 1.512 -9.945 1.00 93.12 189 ASP A CA 1
ATOM 1564 C C . ASP A 1 189 ? 6.472 2.386 -10.428 1.00 93.12 189 ASP A C 1
ATOM 1566 O O . ASP A 1 189 ? 6.614 3.126 -11.398 1.00 93.12 189 ASP A O 1
ATOM 1570 N N . GLU A 1 190 ? 5.296 2.240 -9.818 1.00 86.31 190 GLU A N 1
ATOM 1571 C CA . GLU A 1 190 ? 4.060 2.958 -10.185 1.00 86.31 190 GLU A CA 1
ATOM 1572 C C . GLU A 1 190 ? 3.763 3.036 -11.703 1.00 86.31 190 GLU A C 1
ATOM 1574 O O . GLU A 1 190 ? 3.241 4.031 -12.206 1.00 86.31 190 GLU A O 1
ATOM 1579 N N . LYS A 1 191 ? 4.033 1.948 -12.444 1.00 87.75 191 LYS A N 1
ATOM 1580 C CA . LYS A 1 191 ? 3.883 1.822 -13.917 1.00 87.75 191 LYS A CA 1
ATOM 1581 C C . LYS A 1 191 ? 4.918 2.583 -14.757 1.00 87.75 191 LYS A C 1
ATOM 1583 O O . LYS A 1 191 ? 4.788 2.598 -15.980 1.00 87.75 191 LYS A O 1
ATOM 1588 N N . GLN A 1 192 ? 5.934 3.174 -14.142 1.00 93.56 192 GLN A N 1
ATOM 1589 C CA . GLN A 1 192 ? 7.065 3.792 -14.828 1.00 93.56 192 GLN A CA 1
ATOM 1590 C C . GLN A 1 192 ? 8.238 2.814 -14.893 1.00 93.56 192 GLN A C 1
ATOM 1592 O O . GLN A 1 192 ? 8.547 2.148 -13.906 1.00 93.56 192 GLN A O 1
ATOM 1597 N N . LEU A 1 193 ? 8.887 2.720 -16.057 1.00 96.69 193 LEU A N 1
ATOM 1598 C CA . LEU A 1 193 ? 10.053 1.862 -16.268 1.00 96.69 193 LEU A CA 1
ATOM 1599 C C . LEU A 1 193 ? 11.350 2.651 -16.037 1.00 96.69 193 LEU A C 1
ATOM 1601 O O . LEU A 1 193 ? 11.596 3.662 -16.695 1.00 96.69 193 LEU A O 1
ATOM 1605 N N . PHE A 1 194 ? 12.208 2.150 -15.154 1.00 97.88 194 PHE A N 1
ATOM 1606 C CA . PHE A 1 194 ? 13.491 2.746 -14.785 1.00 97.88 194 PHE A CA 1
ATOM 1607 C C . PHE A 1 194 ? 14.669 1.860 -15.202 1.00 97.88 194 PHE A C 1
ATOM 1609 O O . PHE A 1 194 ? 14.594 0.628 -15.139 1.00 97.88 194 PHE A O 1
ATOM 1616 N N . CYS A 1 195 ? 15.779 2.488 -15.605 1.00 97.94 195 CYS A N 1
ATOM 1617 C CA . CYS A 1 195 ? 17.057 1.800 -15.785 1.00 97.94 195 CYS A CA 1
ATOM 1618 C C . CYS A 1 195 ? 17.740 1.565 -14.425 1.00 97.94 195 CYS A C 1
ATOM 1620 O O . CYS A 1 195 ? 17.302 2.092 -13.401 1.00 97.94 195 CYS A O 1
ATOM 1622 N N . VAL A 1 196 ? 18.826 0.782 -14.418 1.00 96.88 196 VAL A N 1
ATOM 1623 C CA . VAL A 1 196 ? 19.587 0.445 -13.197 1.00 96.88 196 VAL A CA 1
ATOM 1624 C C . VAL A 1 196 ? 20.052 1.706 -12.468 1.00 96.88 196 VAL A C 1
ATOM 1626 O O . VAL A 1 196 ? 19.799 1.856 -11.280 1.00 96.88 196 VAL A O 1
ATOM 1629 N N . LYS A 1 197 ? 20.642 2.663 -13.193 1.00 97.06 197 LYS A N 1
ATOM 1630 C CA . LYS A 1 197 ? 21.144 3.903 -12.593 1.00 97.06 197 LYS A CA 1
ATOM 1631 C C . LYS A 1 197 ? 20.034 4.694 -11.893 1.00 97.06 197 LYS A C 1
ATOM 1633 O O . LYS A 1 197 ? 20.196 5.094 -10.748 1.00 97.06 197 LYS A O 1
ATOM 1638 N N . CYS A 1 198 ? 18.896 4.888 -12.559 1.00 97.31 198 CYS A N 1
ATOM 1639 C CA . CYS A 1 198 ? 17.800 5.677 -11.997 1.00 97.31 198 CYS A CA 1
ATOM 1640 C C . CYS A 1 198 ? 17.113 4.985 -10.818 1.00 97.31 198 CYS A C 1
ATOM 1642 O O . CYS A 1 198 ? 16.668 5.673 -9.899 1.00 97.31 198 CYS A O 1
ATOM 1644 N N . ILE A 1 199 ? 17.012 3.647 -10.819 1.00 96.19 199 ILE A N 1
ATOM 1645 C CA . ILE A 1 199 ? 16.467 2.957 -9.645 1.00 96.19 199 ILE A CA 1
ATOM 1646 C C . ILE A 1 199 ? 17.444 3.002 -8.468 1.00 96.19 199 ILE A C 1
ATOM 1648 O O . ILE A 1 199 ? 17.004 3.199 -7.339 1.00 96.19 199 ILE A O 1
ATOM 1652 N N . ASP A 1 200 ? 18.750 2.889 -8.722 1.00 95.88 200 ASP A N 1
ATOM 1653 C CA . ASP A 1 200 ? 19.772 2.973 -7.678 1.00 95.88 200 ASP A CA 1
ATOM 1654 C C . ASP A 1 200 ? 19.775 4.365 -7.034 1.00 95.88 200 ASP A C 1
ATOM 1656 O O . ASP A 1 200 ? 19.729 4.468 -5.811 1.00 95.88 200 ASP A O 1
ATOM 1660 N N . GLU A 1 201 ? 19.710 5.433 -7.835 1.00 95.38 201 GLU A N 1
ATOM 1661 C CA . GLU A 1 201 ? 19.556 6.815 -7.350 1.00 95.38 201 GLU A CA 1
ATOM 1662 C C . GLU A 1 201 ? 18.268 6.985 -6.525 1.00 95.38 201 GLU A C 1
ATOM 1664 O O . GLU A 1 201 ? 18.281 7.553 -5.431 1.00 95.38 201 GLU A O 1
ATOM 1669 N N . LYS A 1 202 ? 17.142 6.425 -6.986 1.00 93.19 202 LYS A N 1
ATOM 1670 C CA . LYS A 1 202 ? 15.864 6.460 -6.252 1.00 93.19 202 LYS A CA 1
ATOM 1671 C C . LYS A 1 202 ? 15.912 5.708 -4.913 1.00 93.19 202 LYS A C 1
ATOM 1673 O O . LYS A 1 202 ? 15.173 6.046 -3.977 1.00 93.19 202 LYS A O 1
ATOM 1678 N N . LEU A 1 203 ? 16.748 4.678 -4.812 1.00 94.56 203 LEU A N 1
ATOM 1679 C CA . LEU A 1 203 ? 16.897 3.830 -3.628 1.00 94.56 203 LEU A CA 1
ATOM 1680 C C . LEU A 1 203 ? 18.121 4.180 -2.768 1.00 94.56 203 LEU A C 1
ATOM 1682 O O . LEU A 1 203 ? 18.285 3.574 -1.708 1.00 94.56 203 LEU A O 1
ATOM 1686 N N . GLU A 1 204 ? 18.929 5.172 -3.154 1.00 93.12 204 GLU A N 1
ATOM 1687 C CA . GLU A 1 204 ? 20.180 5.547 -2.477 1.00 93.12 204 GLU A CA 1
ATOM 1688 C C . GLU A 1 204 ? 19.967 5.800 -0.974 1.00 93.12 204 GLU A C 1
ATOM 1690 O O . GLU A 1 204 ? 20.659 5.235 -0.125 1.00 93.12 204 GLU A O 1
ATOM 1695 N N . ASN A 1 205 ? 18.918 6.557 -0.633 1.00 94.62 205 ASN A N 1
ATOM 1696 C CA . ASN A 1 205 ? 18.509 6.841 0.748 1.00 94.62 205 ASN A CA 1
ATOM 1697 C C . ASN A 1 205 ? 17.377 5.934 1.253 1.00 94.62 205 ASN A C 1
ATOM 1699 O O . ASN A 1 205 ? 16.725 6.232 2.257 1.00 94.62 205 ASN A O 1
ATOM 1703 N N . GLY A 1 206 ? 17.129 4.809 0.582 1.00 93.19 206 GLY A N 1
ATOM 1704 C CA . GLY A 1 206 ? 15.931 4.006 0.798 1.00 93.19 206 GLY A CA 1
ATOM 1705 C C . GLY A 1 206 ? 15.778 3.488 2.222 1.00 93.19 206 GLY A C 1
ATOM 1706 O O . GLY A 1 206 ? 14.668 3.479 2.749 1.00 93.19 206 GLY A O 1
ATOM 1707 N N . LEU A 1 207 ? 16.877 3.121 2.892 1.00 95.88 207 LEU A N 1
ATOM 1708 C CA . LEU A 1 207 ? 16.809 2.658 4.281 1.00 95.88 207 LEU A CA 1
ATOM 1709 C C . LEU A 1 207 ? 16.349 3.768 5.235 1.00 95.88 207 LEU A C 1
ATOM 1711 O O . LEU A 1 207 ? 15.541 3.511 6.124 1.00 95.88 207 LEU A O 1
ATOM 1715 N N . ILE A 1 208 ? 16.862 4.987 5.052 1.00 96.56 208 ILE A N 1
ATOM 1716 C CA . ILE A 1 208 ? 16.469 6.151 5.854 1.00 96.56 208 ILE A CA 1
ATOM 1717 C C . ILE A 1 208 ? 14.990 6.444 5.598 1.00 96.56 208 ILE A C 1
ATOM 1719 O O . ILE A 1 208 ? 14.209 6.518 6.544 1.00 96.56 208 ILE A O 1
ATOM 1723 N N . ASN A 1 209 ? 14.598 6.495 4.323 1.00 95.25 209 ASN A N 1
ATOM 1724 C CA . ASN A 1 209 ? 13.226 6.765 3.908 1.00 95.25 209 ASN A CA 1
ATOM 1725 C C . ASN A 1 209 ? 12.232 5.759 4.502 1.00 95.25 209 ASN A C 1
ATOM 1727 O O . ASN A 1 209 ? 11.246 6.179 5.098 1.00 95.25 209 ASN A O 1
ATOM 1731 N N . LEU A 1 210 ? 12.507 4.451 4.427 1.00 94.62 210 LEU A N 1
ATOM 1732 C CA . LEU A 1 210 ? 11.624 3.424 4.993 1.00 94.62 210 LEU A CA 1
ATOM 1733 C C . LEU A 1 210 ? 11.547 3.469 6.522 1.00 94.62 210 LEU A C 1
ATOM 1735 O O . LEU A 1 210 ? 10.476 3.272 7.097 1.00 94.62 210 LEU A O 1
ATOM 1739 N N . LYS A 1 211 ? 12.670 3.730 7.202 1.00 94.75 211 LYS A N 1
ATOM 1740 C CA . LYS A 1 211 ? 12.669 3.869 8.665 1.00 94.75 211 LYS A CA 1
ATOM 1741 C C . LYS A 1 211 ? 11.818 5.053 9.099 1.00 94.75 211 LYS A C 1
ATOM 1743 O O . LYS A 1 211 ? 11.005 4.912 10.011 1.00 94.75 211 LYS A O 1
ATOM 1748 N N . SER A 1 212 ? 11.930 6.180 8.406 1.00 92.19 212 SER A N 1
ATOM 1749 C CA . SER A 1 212 ? 11.095 7.355 8.651 1.00 92.19 212 SER A CA 1
ATOM 1750 C C . SER A 1 212 ? 9.633 7.139 8.245 1.00 92.19 212 SER A C 1
ATOM 1752 O O . SER A 1 212 ? 8.745 7.587 8.964 1.00 92.19 212 SER A O 1
ATOM 1754 N N . TYR A 1 213 ? 9.374 6.418 7.150 1.00 91.25 213 TYR A N 1
ATOM 1755 C CA . TYR A 1 213 ? 8.039 6.180 6.597 1.00 91.25 213 TYR A CA 1
ATOM 1756 C C . TYR A 1 213 ? 7.999 4.893 5.728 1.00 91.25 213 TYR A C 1
ATOM 1758 O O . TYR A 1 213 ? 8.482 4.901 4.595 1.00 91.25 213 TYR A O 1
ATOM 1766 N N . PRO A 1 214 ? 7.401 3.772 6.184 1.00 91.38 214 PRO A N 1
ATOM 1767 C CA . PRO A 1 214 ? 7.433 2.469 5.494 1.00 91.38 214 PRO A CA 1
ATOM 1768 C C . PRO A 1 214 ? 6.736 2.474 4.144 1.00 91.38 214 PRO A C 1
ATOM 1770 O O . PRO A 1 214 ? 7.001 1.631 3.292 1.00 91.38 214 PRO A O 1
ATOM 1773 N N . HIS A 1 215 ? 5.820 3.420 3.973 1.00 88.81 215 HIS A N 1
ATOM 1774 C CA . HIS A 1 215 ? 4.998 3.580 2.786 1.00 88.81 215 HIS A CA 1
ATOM 1775 C C . HIS A 1 215 ? 5.602 4.578 1.791 1.00 88.81 215 HIS A C 1
ATOM 1777 O O . HIS A 1 215 ? 4.925 4.982 0.850 1.00 88.81 215 HIS A O 1
ATOM 1783 N N . PHE A 1 216 ? 6.866 4.982 1.978 1.00 90.56 216 PHE A N 1
ATOM 1784 C CA . PHE A 1 216 ? 7.542 5.972 1.134 1.00 90.56 216 PHE A CA 1
ATOM 1785 C C . PHE A 1 216 ? 7.511 5.617 -0.355 1.00 90.56 216 PHE A C 1
ATOM 1787 O O . PHE A 1 216 ? 7.300 6.486 -1.192 1.00 90.56 216 PHE A O 1
ATOM 1794 N N . TYR A 1 217 ? 7.686 4.337 -0.675 1.00 89.62 217 TYR A N 1
ATOM 1795 C CA . TYR A 1 217 ? 7.674 3.827 -2.047 1.00 89.62 217 TYR A CA 1
ATOM 1796 C C . TYR A 1 217 ? 6.292 3.316 -2.490 1.00 89.62 217 TYR A C 1
ATOM 1798 O O . TYR A 1 217 ? 6.177 2.650 -3.509 1.00 89.62 217 TYR A O 1
ATOM 1806 N N . GLY A 1 218 ? 5.245 3.582 -1.709 1.00 87.44 218 GLY A N 1
ATOM 1807 C CA . GLY A 1 218 ? 3.881 3.158 -2.000 1.00 87.44 218 GLY A CA 1
ATOM 1808 C C . GLY A 1 218 ? 3.244 2.377 -0.856 1.00 87.44 218 GLY A C 1
ATOM 1809 O O . GLY A 1 218 ? 3.906 1.739 -0.028 1.00 87.44 218 GLY A O 1
ATOM 1810 N N . ASN A 1 219 ? 1.913 2.407 -0.824 1.00 84.44 219 ASN A N 1
ATOM 1811 C CA . ASN A 1 219 ? 1.136 1.667 0.163 1.00 84.44 219 ASN A CA 1
ATOM 1812 C C . ASN A 1 219 ? 1.412 0.165 0.033 1.00 84.44 219 ASN A C 1
ATOM 1814 O O . ASN A 1 219 ? 1.430 -0.389 -1.066 1.00 84.44 219 ASN A O 1
ATOM 1818 N N . ASN A 1 220 ? 1.647 -0.486 1.175 1.00 86.19 220 ASN A N 1
ATOM 1819 C CA . ASN A 1 220 ? 1.963 -1.912 1.286 1.00 86.19 220 ASN A CA 1
ATOM 1820 C C . ASN A 1 220 ? 3.163 -2.428 0.472 1.00 86.19 220 ASN A C 1
ATOM 1822 O O . ASN A 1 220 ? 3.397 -3.637 0.483 1.00 86.19 220 ASN A O 1
ATOM 1826 N N . LEU A 1 221 ? 3.949 -1.574 -0.200 1.00 91.31 221 LEU A N 1
ATOM 1827 C CA . LEU A 1 221 ? 5.050 -2.051 -1.041 1.00 91.31 221 LEU A CA 1
ATOM 1828 C C . LEU A 1 221 ? 6.063 -2.857 -0.225 1.00 91.31 221 LEU A C 1
ATOM 1830 O O . LEU A 1 221 ? 6.507 -3.911 -0.668 1.00 91.31 221 LEU A O 1
ATOM 1834 N N . LEU A 1 222 ? 6.384 -2.405 0.989 1.00 92.94 222 LEU A N 1
ATOM 1835 C CA . LEU A 1 222 ? 7.288 -3.130 1.877 1.00 92.94 222 LEU A CA 1
ATOM 1836 C C . LEU A 1 222 ? 6.778 -4.549 2.188 1.00 92.94 222 LEU A C 1
ATOM 1838 O O . LEU A 1 222 ? 7.562 -5.496 2.138 1.00 92.94 222 LEU A O 1
ATOM 1842 N N . ARG A 1 223 ? 5.472 -4.725 2.446 1.00 91.31 223 ARG A N 1
ATOM 1843 C CA . ARG A 1 223 ? 4.871 -6.055 2.643 1.00 91.31 223 ARG A CA 1
ATOM 1844 C C . ARG A 1 223 ? 4.972 -6.897 1.374 1.00 91.31 223 ARG A C 1
ATOM 1846 O O . ARG A 1 223 ? 5.517 -7.995 1.429 1.00 91.31 223 ARG A O 1
ATOM 1853 N N . LYS A 1 224 ? 4.522 -6.360 0.233 1.00 91.31 224 LYS A N 1
ATOM 1854 C CA . LYS A 1 224 ? 4.592 -7.032 -1.078 1.00 91.31 224 LYS A CA 1
ATOM 1855 C C . LYS A 1 224 ? 6.015 -7.484 -1.400 1.00 91.31 224 LYS A C 1
ATOM 1857 O O . LYS A 1 224 ? 6.231 -8.609 -1.832 1.00 91.31 224 LYS A O 1
ATOM 1862 N N . ALA A 1 225 ? 7.003 -6.635 -1.141 1.00 93.31 225 ALA A N 1
ATOM 1863 C CA . ALA A 1 225 ? 8.408 -6.942 -1.365 1.00 93.31 225 ALA A CA 1
ATOM 1864 C C . ALA A 1 225 ? 8.932 -8.051 -0.439 1.00 93.31 225 ALA A C 1
ATOM 1866 O O . ALA A 1 225 ? 9.748 -8.870 -0.864 1.00 93.31 225 ALA A O 1
ATOM 1867 N N . ARG A 1 226 ? 8.467 -8.100 0.817 1.00 92.38 226 ARG A N 1
ATOM 1868 C CA . ARG A 1 226 ? 8.826 -9.160 1.770 1.00 92.38 226 ARG A CA 1
ATOM 1869 C C . ARG A 1 226 ? 8.296 -10.525 1.347 1.00 92.38 226 ARG A C 1
ATOM 1871 O O . ARG A 1 226 ? 9.022 -11.494 1.525 1.00 92.38 226 ARG A O 1
ATOM 1878 N N . THR A 1 227 ? 7.113 -10.582 0.739 1.00 89.31 227 THR A N 1
ATOM 1879 C CA . THR A 1 227 ? 6.453 -11.844 0.379 1.00 89.31 227 THR A CA 1
ATOM 1880 C C . THR A 1 227 ? 6.616 -12.275 -1.077 1.00 89.31 227 THR A C 1
ATOM 1882 O O . THR A 1 227 ? 6.440 -13.445 -1.392 1.00 89.31 227 THR A O 1
ATOM 1885 N N . ALA A 1 228 ? 6.952 -11.374 -2.002 1.00 83.19 228 ALA A N 1
ATOM 1886 C CA . ALA A 1 228 ? 6.973 -11.681 -3.438 1.00 83.19 228 ALA A CA 1
ATOM 1887 C C . ALA A 1 228 ? 8.080 -12.649 -3.894 1.00 83.19 228 ALA A C 1
ATOM 1889 O O . ALA A 1 228 ? 8.087 -13.020 -5.075 1.00 83.19 228 ALA A O 1
ATOM 1890 N N . LEU A 1 229 ? 9.020 -12.980 -3.005 1.00 69.56 229 LEU A N 1
ATOM 1891 C CA . LEU A 1 229 ? 10.235 -13.760 -3.268 1.00 69.56 229 LEU A CA 1
ATOM 1892 C C . LEU A 1 229 ? 10.376 -14.982 -2.345 1.00 69.56 229 LEU A C 1
ATOM 1894 O O . LEU A 1 229 ? 11.441 -15.600 -2.340 1.00 69.56 229 LEU A O 1
ATOM 1898 N N . GLU A 1 230 ? 9.343 -15.271 -1.553 1.00 60.59 230 GLU A N 1
ATOM 1899 C CA . GLU A 1 230 ? 9.176 -16.521 -0.798 1.00 60.59 230 GLU A CA 1
ATOM 1900 C C . GLU A 1 230 ? 8.457 -17.556 -1.671 1.00 60.59 230 GLU A C 1
ATOM 1902 O O . GLU A 1 230 ? 8.876 -18.733 -1.633 1.00 60.59 230 GLU A O 1
#

Sequence (230 aa):
MPTSSLLQRTAPIKLESTEFQLCDSLNDLFLVIENENRGVFRIITRNYSTVHKELCAYIENKFGIRSRQYLDCSTIALFCAGCLWEYPATYLNQLRLGKKFQDMYPTIIGAMPGHKTFGRTGICTQCDYHESLLVYECFQPELITKIDIQRIMRYFQKEAKDWWKSKKENWHHCEHCTEKIFRDQGFIDEKQLFCVKCIDEKLENGLINLKSYPHFYGNNLLRKARTALE

Radius of gyration: 19.71 Å; chains: 1; bounding box: 46×44×62 Å

Foldseek 3Di:
DDDDPPDPFDDWDAALNDTFGEDDDLVSQLVCCVVPVKHKYKDQLLCCQVSLVVLLVSCCVPQNCPDLQNVLSVQWWKAQPPPRHTDDPLLVVLSNDPPVRCVVPVDDPPRDPCSSVCSVQVADPPPRGRMIMTIGHGDALVNQDVVLLVLLQVLQLVVLLVVLVVDPDQWDAQPPPRDIAGHSAFGDQPNGTHHPVVSCVVCVCVSVQCSVPVQSSHRCSSVSSVNVVD

pLDDT: mean 89.19, std 13.17, range [33.28, 98.0]

Secondary structure (DSSP, 8-state):
---------PPPEEETTEEEPEESSHHHHHHHHHHHSEEEEEEEGGGHHHHHHHHHHHHHHHH-TTSHHHHHHTT-EEEETTT-PBPPHHHHHHHHS-HHHHHH----TTPPTTHHHHHHH---TTT---EEEEEEE---GGG--HHHHHHHHHHHHHHHHHHHTT-SSSEEE-TTT--EEETT-SEEETTEEE-HHHHHHHHTTHHHHHHH-TTTTSTTHHHHHHHTT-